Protein AF-A0A812Q843-F1 (afdb_monomer)

Secondary structure (DSSP, 8-state):
----TTSS-------TTHHHHHTTT--HHHHHHHHHHHHHHHHHHHHHHHTSS-HHHHTT-HHHHHHHHHHHHHHHHIIIIIB-TT--BTTHHHHHIIIIIHHH-TTHHHH-TTSSS--HHHHHHHHIIIIIIIIHHHHHHHHHH-GGGGGHHHHHHHHHHHIIIIIIIHHHHHHS--TTHHHHHHHHHHHHHHHHTT-HHHHHHHHHHHHHHHIIIIIIIHHHHHHH---THHHHHHHHHHHTHHHHHHHHHHS-GGGTTSGGGTT--------

Foldseek 3Di:
DDDPVPDVFPQVFDDLVLQVVLCPPPDPCLQCVLVVLQVCLCVLLVVLCVPDPHNVVSLVFLLSLLSNLLNLLSNLSCQQAQANPVRRHGRQQLSCLVPVQCVQPVCCVVVPSSPGLDGSVLVCLLSCLQRVPQSVQLSVVLVVVDFLSSNLSLLSLLLLLCCLVVVAVVCCVVRNHHGSNVSSVVSNVSSLVSQPVQDDQSSVLSVVLNVVLCCCQVVVVSCCCPVVVDDSCSSNVSSNCSRHVVSSVSSVVGGRPVRNCPVVPPVPPPPPPDD

Structure (mmCIF, N/CA/C/O backbone):
data_AF-A0A812Q843-F1
#
_entry.id   AF-A0A812Q843-F1
#
loop_
_atom_site.group_PDB
_atom_site.id
_atom_site.type_symbol
_atom_site.label_atom_id
_atom_site.label_alt_id
_atom_site.label_comp_id
_atom_site.label_asym_id
_atom_site.label_entity_id
_atom_site.label_seq_id
_atom_site.pdbx_PDB_ins_code
_atom_site.Cartn_x
_atom_site.Cartn_y
_atom_site.Cartn_z
_atom_site.occupancy
_atom_site.B_iso_or_equiv
_atom_site.auth_seq_id
_atom_site.auth_comp_id
_atom_site.auth_asym_id
_atom_site.auth_atom_id
_atom_site.pdbx_PDB_model_num
ATOM 1 N N . MET A 1 1 ? 5.449 22.073 -30.724 1.00 40.62 1 MET A N 1
ATOM 2 C CA . MET A 1 1 ? 4.919 20.696 -30.783 1.00 40.62 1 MET A CA 1
ATOM 3 C C . MET A 1 1 ? 3.415 20.791 -30.632 1.00 40.62 1 MET A C 1
ATOM 5 O O . MET A 1 1 ? 2.971 21.369 -29.650 1.00 40.62 1 MET A O 1
ATOM 9 N N . ALA A 1 2 ? 2.656 20.363 -31.640 1.00 37.03 2 ALA A N 1
ATOM 10 C CA . ALA A 1 2 ? 1.199 20.356 -31.570 1.00 37.03 2 ALA A CA 1
ATOM 11 C C . ALA A 1 2 ? 0.763 19.242 -30.609 1.00 37.03 2 ALA A C 1
ATOM 13 O O . ALA A 1 2 ? 1.195 18.103 -30.765 1.00 37.03 2 ALA A O 1
ATOM 14 N N . VAL A 1 3 ? -0.029 19.590 -29.596 1.00 38.31 3 VAL A N 1
ATOM 15 C CA . VAL A 1 3 ? -0.664 18.613 -28.708 1.00 38.31 3 VAL A CA 1
ATOM 16 C C . VAL A 1 3 ? -1.831 18.025 -29.491 1.00 38.31 3 VAL A C 1
ATOM 18 O O . VAL A 1 3 ? -2.769 18.748 -29.825 1.00 38.31 3 VAL A O 1
ATOM 21 N N . ASP A 1 4 ? -1.732 16.749 -29.853 1.00 40.78 4 ASP A N 1
ATOM 22 C CA . ASP A 1 4 ? -2.820 16.028 -30.502 1.00 40.78 4 ASP A CA 1
ATOM 23 C C . ASP A 1 4 ? -3.985 15.886 -29.509 1.00 40.78 4 ASP A C 1
ATOM 25 O O . ASP A 1 4 ? -3.902 15.170 -28.511 1.00 40.78 4 ASP A O 1
ATOM 29 N N . LEU A 1 5 ? -5.057 16.638 -29.759 1.00 44.53 5 LEU A N 1
ATOM 30 C CA . LEU A 1 5 ? -6.268 16.678 -28.936 1.00 44.53 5 LEU A CA 1
ATOM 31 C C . LEU A 1 5 ? -7.126 15.406 -29.085 1.00 44.53 5 LEU A C 1
ATOM 33 O O . LEU A 1 5 ? -8.134 15.278 -28.390 1.00 44.53 5 LEU A O 1
ATOM 37 N N . ALA A 1 6 ? -6.760 14.470 -29.971 1.00 46.56 6 ALA A N 1
ATOM 38 C CA . ALA A 1 6 ? -7.522 13.243 -30.214 1.00 46.56 6 ALA A CA 1
ATOM 39 C C . ALA A 1 6 ? -7.314 12.156 -29.144 1.00 46.56 6 ALA A C 1
ATOM 41 O O . ALA A 1 6 ? -8.134 11.245 -29.024 1.00 46.56 6 ALA A O 1
ATOM 42 N N . THR A 1 7 ? -6.270 12.262 -28.321 1.00 43.50 7 THR A N 1
ATOM 43 C CA . THR A 1 7 ? -6.103 11.435 -27.122 1.00 43.50 7 THR A CA 1
ATOM 44 C C . THR A 1 7 ? -6.176 12.349 -25.905 1.00 43.50 7 THR A C 1
ATOM 46 O O . THR A 1 7 ? -5.220 13.084 -25.674 1.00 43.50 7 THR A O 1
ATOM 49 N N . PRO A 1 8 ? -7.251 12.328 -25.092 1.00 42.47 8 PRO A N 1
ATOM 50 C CA . PRO A 1 8 ? -7.373 13.219 -23.929 1.00 42.47 8 PRO A CA 1
ATOM 51 C C . PRO A 1 8 ? -6.273 13.006 -22.873 1.00 42.47 8 PRO A C 1
ATOM 53 O O . PRO A 1 8 ? -6.173 13.776 -21.924 1.00 42.47 8 PRO A O 1
ATOM 56 N N . PHE A 1 9 ? -5.431 11.985 -23.055 1.00 47.53 9 PHE A N 1
ATOM 57 C CA . PHE A 1 9 ? -4.306 11.651 -22.200 1.00 47.53 9 PHE A CA 1
ATOM 58 C C . PHE A 1 9 ? -3.126 11.192 -23.072 1.00 47.53 9 PHE A C 1
ATOM 60 O O . PHE A 1 9 ? -2.956 9.985 -23.261 1.00 47.53 9 PHE A O 1
ATOM 67 N N . PRO A 1 10 ? -2.316 12.101 -23.647 1.00 43.97 10 PRO A N 1
ATOM 68 C CA . PRO A 1 10 ? -1.046 11.726 -24.254 1.00 43.97 10 PRO A CA 1
ATOM 69 C C . PRO A 1 10 ? -0.094 11.366 -23.112 1.00 43.97 10 PRO A C 1
ATOM 71 O O . PRO A 1 10 ? 0.753 12.157 -22.710 1.00 43.97 10 PRO A O 1
ATOM 74 N N . ASN A 1 11 ? -0.292 10.193 -22.517 1.00 50.09 11 ASN A N 1
ATOM 75 C CA . ASN A 1 11 ? 0.632 9.688 -21.525 1.00 50.09 11 ASN A CA 1
ATOM 76 C C . ASN A 1 11 ? 1.881 9.257 -22.317 1.00 50.09 11 ASN A C 1
ATOM 78 O O . ASN A 1 11 ? 1.737 8.413 -23.206 1.00 50.09 11 ASN A O 1
ATOM 82 N N . PRO A 1 12 ? 3.085 9.809 -22.074 1.00 51.78 12 PRO A N 1
ATOM 83 C CA . PRO A 1 12 ? 4.316 9.430 -22.787 1.00 51.78 12 PRO A CA 1
ATOM 84 C C . PRO A 1 12 ? 4.793 8.002 -22.436 1.00 51.78 12 PRO A C 1
ATOM 86 O O . PRO A 1 12 ? 5.977 7.685 -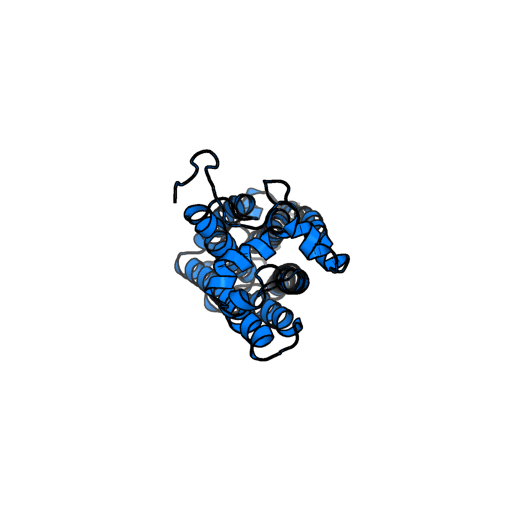22.519 1.00 51.78 12 PRO A O 1
ATOM 89 N N . VAL A 1 13 ? 3.865 7.151 -21.997 1.00 62.59 13 VAL A N 1
ATOM 90 C CA . VAL A 1 13 ? 4.063 5.945 -21.211 1.00 62.59 13 VAL A CA 1
ATOM 91 C C . VAL A 1 13 ? 3.996 4.696 -22.092 1.00 62.59 13 VAL A C 1
ATOM 93 O O . VAL A 1 13 ? 3.241 4.667 -23.065 1.00 62.59 13 VAL A O 1
ATOM 96 N N . PRO A 1 14 ? 4.780 3.665 -21.741 1.00 64.94 14 PRO A N 1
ATOM 97 C CA . PRO A 1 14 ? 4.964 2.427 -22.481 1.00 64.94 14 PRO A CA 1
ATOM 98 C C . PRO A 1 14 ? 3.682 1.797 -23.031 1.00 64.94 14 PRO A C 1
A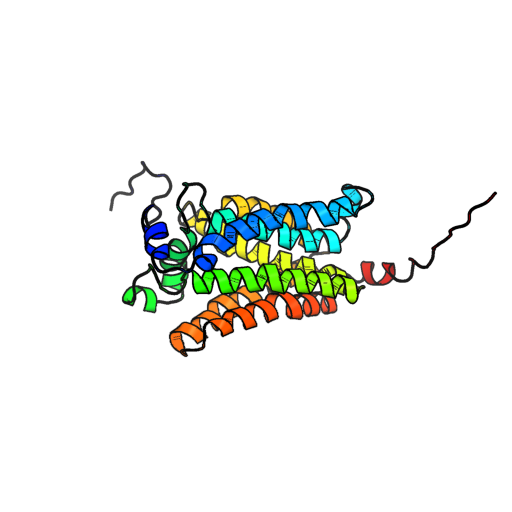TOM 100 O O . PRO A 1 14 ? 2.632 1.802 -22.393 1.00 64.94 14 PRO A O 1
ATOM 103 N N . THR A 1 15 ? 3.793 1.259 -24.242 1.00 76.00 15 THR A N 1
ATOM 104 C CA . THR A 1 15 ? 2.684 0.745 -25.044 1.00 76.00 15 THR A CA 1
ATOM 105 C C . THR A 1 15 ? 2.115 -0.556 -24.472 1.00 76.00 15 THR A C 1
ATOM 107 O O . THR A 1 15 ? 2.676 -1.164 -23.559 1.00 76.00 15 THR A O 1
ATOM 110 N N . ALA A 1 16 ? 1.035 -1.059 -25.076 1.00 79.19 16 ALA A N 1
ATOM 111 C CA . ALA A 1 16 ? 0.476 -2.375 -24.760 1.00 79.19 16 ALA A CA 1
ATOM 112 C C . ALA A 1 16 ? 1.522 -3.517 -24.757 1.00 79.19 16 ALA A C 1
ATOM 114 O O . ALA A 1 16 ? 1.341 -4.504 -24.049 1.00 79.19 16 ALA A O 1
ATOM 115 N N . GLN A 1 17 ? 2.607 -3.395 -25.534 1.00 81.75 17 GLN A N 1
ATOM 116 C CA . GLN A 1 17 ? 3.680 -4.393 -25.647 1.00 81.75 17 GLN A CA 1
ATOM 117 C C . GLN A 1 17 ? 4.698 -4.329 -24.504 1.00 81.75 17 GLN A C 1
ATOM 119 O O . GLN A 1 17 ? 5.308 -5.339 -24.169 1.00 81.75 17 GLN A O 1
ATOM 124 N N . SER A 1 18 ? 4.863 -3.172 -23.870 1.00 81.69 18 SER A N 1
ATOM 125 C CA . SER A 1 18 ? 5.901 -2.956 -22.864 1.00 81.69 18 SER A CA 1
ATOM 126 C C . SER A 1 18 ? 5.750 -3.830 -21.624 1.00 81.69 18 SER A C 1
ATOM 128 O O . SER A 1 18 ? 6.740 -4.285 -21.063 1.00 81.69 18 SER A O 1
ATOM 130 N N . GLY A 1 19 ? 4.513 -4.095 -21.217 1.00 83.00 19 GLY A N 1
ATOM 131 C CA . GLY A 1 19 ? 4.204 -5.018 -20.134 1.00 83.00 19 GLY A CA 1
ATOM 132 C C . GLY A 1 19 ? 4.589 -6.469 -20.430 1.00 83.00 19 GLY A C 1
ATOM 133 O O . GLY A 1 19 ? 5.380 -7.050 -19.690 1.00 83.00 19 GLY A O 1
ATOM 134 N N . PRO A 1 20 ? 4.067 -7.070 -21.516 1.00 86.06 20 PRO A N 1
ATOM 135 C CA . PRO A 1 20 ? 4.508 -8.381 -21.987 1.00 86.06 20 PRO A CA 1
ATOM 136 C C . PRO A 1 20 ? 6.028 -8.493 -22.149 1.00 86.06 20 PRO A C 1
ATOM 138 O O . PRO A 1 20 ? 6.607 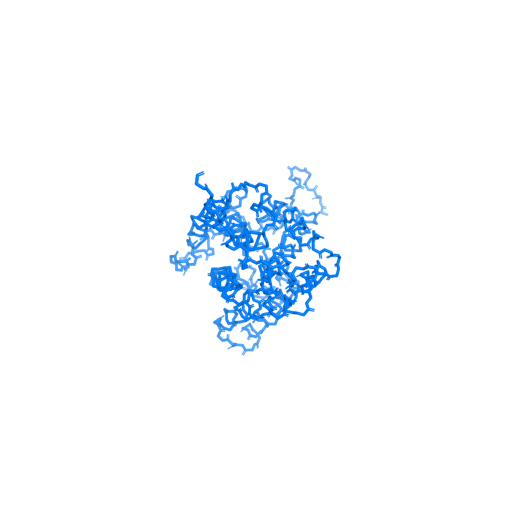-9.514 -21.783 1.00 86.06 20 PRO A O 1
ATOM 141 N N . ASP A 1 21 ? 6.677 -7.440 -22.647 1.00 89.56 21 ASP A N 1
ATOM 142 C CA . ASP A 1 21 ? 8.124 -7.407 -22.848 1.00 89.56 21 ASP A CA 1
ATOM 143 C C . ASP A 1 21 ? 8.904 -7.420 -21.533 1.00 89.56 21 ASP A C 1
ATOM 145 O O . ASP A 1 21 ? 9.866 -8.179 -21.406 1.00 89.56 21 ASP A O 1
ATOM 149 N N . LEU A 1 22 ? 8.441 -6.658 -20.539 1.00 89.06 22 LEU A N 1
ATOM 150 C CA . LEU A 1 22 ? 8.987 -6.665 -19.183 1.00 89.06 22 LEU A CA 1
ATOM 151 C C . LEU A 1 22 ? 8.899 -8.055 -18.534 1.00 89.06 22 LEU A C 1
ATOM 153 O O . LEU A 1 22 ? 9.778 -8.444 -17.771 1.00 89.06 22 LEU A O 1
ATOM 157 N N . LEU A 1 23 ? 7.852 -8.818 -18.852 1.00 92.62 23 LEU A N 1
ATOM 158 C CA . LEU A 1 23 ? 7.593 -10.129 -18.257 1.00 92.62 23 LEU A CA 1
ATOM 159 C C . LEU A 1 23 ? 8.295 -11.299 -18.961 1.00 92.62 23 LEU A C 1
ATOM 161 O O . LEU A 1 23 ? 8.199 -12.420 -18.468 1.00 92.62 23 LEU A O 1
ATOM 165 N N . ARG A 1 24 ? 9.010 -11.091 -20.078 1.00 92.69 24 ARG A N 1
ATOM 166 C CA . ARG A 1 24 ? 9.613 -12.200 -20.855 1.00 92.69 24 ARG A CA 1
ATOM 167 C C . ARG A 1 24 ? 10.557 -13.085 -20.037 1.00 92.69 24 ARG A C 1
ATOM 169 O O . ARG A 1 24 ? 10.631 -14.280 -20.301 1.00 92.69 24 ARG A O 1
ATOM 176 N N . ASN A 1 25 ? 11.256 -12.499 -19.066 1.00 92.31 25 ASN A N 1
ATOM 177 C CA . ASN A 1 25 ? 12.202 -13.201 -18.195 1.00 92.31 25 ASN A CA 1
ATOM 178 C C . ASN A 1 25 ? 11.722 -13.282 -16.740 1.00 92.31 25 ASN A C 1
ATOM 180 O O . ASN A 1 25 ? 12.474 -13.741 -15.884 1.00 92.31 25 ASN A O 1
ATOM 184 N N . ALA A 1 26 ? 10.502 -12.819 -16.460 1.00 94.75 26 ALA A N 1
ATOM 185 C CA . ALA A 1 26 ? 9.958 -12.843 -15.115 1.00 94.75 26 ALA A CA 1
ATOM 186 C C . ALA A 1 26 ? 9.587 -14.278 -14.719 1.00 94.75 26 ALA A C 1
ATOM 188 O O . ALA A 1 26 ? 9.082 -15.061 -15.534 1.00 94.75 26 ALA A O 1
ATOM 189 N N . SER A 1 27 ? 9.800 -14.625 -13.455 1.00 97.38 27 SER A N 1
ATOM 190 C CA . SER A 1 27 ? 9.313 -15.885 -12.906 1.00 97.38 27 SER A CA 1
ATOM 191 C C . SER A 1 27 ? 7.778 -15.933 -12.919 1.00 97.38 27 SER A C 1
ATOM 193 O O . SER A 1 27 ? 7.079 -14.918 -13.007 1.00 97.38 27 SER A O 1
ATOM 195 N N . TRP A 1 28 ? 7.209 -17.138 -12.804 1.00 97.31 28 TRP A N 1
ATOM 196 C CA . TRP A 1 28 ? 5.751 -17.287 -12.781 1.00 97.31 28 TRP A CA 1
ATOM 197 C C . TRP A 1 28 ? 5.103 -16.476 -11.652 1.00 97.31 28 TRP A C 1
ATOM 199 O O . TRP A 1 28 ? 4.030 -15.903 -11.854 1.00 97.31 28 TRP A O 1
ATOM 209 N N . ILE A 1 29 ? 5.744 -16.408 -10.479 1.00 97.81 29 ILE A N 1
ATOM 210 C CA . ILE A 1 29 ? 5.192 -15.691 -9.329 1.00 97.81 29 ILE A CA 1
ATOM 211 C C . ILE A 1 29 ? 5.282 -14.172 -9.514 1.00 97.81 29 ILE A C 1
ATOM 213 O O . ILE A 1 29 ? 4.288 -13.494 -9.265 1.00 97.81 29 ILE A O 1
ATOM 217 N N . GLU A 1 30 ? 6.389 -13.643 -10.045 1.00 96.44 30 GLU A N 1
ATOM 218 C CA . GLU A 1 30 ? 6.546 -12.217 -10.394 1.00 96.44 30 GLU A CA 1
ATOM 219 C C . GLU A 1 30 ? 5.464 -11.738 -11.359 1.00 96.44 30 GLU A C 1
ATOM 221 O O . GLU A 1 30 ? 4.934 -10.632 -11.214 1.00 96.44 30 GLU A O 1
ATOM 226 N N . ALA A 1 31 ? 5.093 -12.592 -12.313 1.00 96.50 31 ALA A N 1
ATOM 227 C CA . ALA A 1 31 ? 3.997 -12.310 -13.216 1.00 96.50 31 ALA A CA 1
ATOM 228 C C . ALA A 1 31 ? 2.640 -12.420 -12.499 1.00 96.50 31 ALA A C 1
ATOM 230 O O . ALA A 1 31 ? 1.815 -11.522 -12.629 1.00 96.50 31 ALA A O 1
ATOM 231 N N . ASN A 1 32 ? 2.359 -13.492 -11.753 1.00 97.19 32 ASN A N 1
ATOM 232 C CA . ASN A 1 32 ? 0.978 -13.858 -11.398 1.00 97.19 32 ASN A CA 1
ATOM 233 C C . ASN A 1 32 ? 0.528 -13.522 -9.968 1.00 97.19 32 ASN A C 1
ATOM 235 O O . ASN A 1 32 ? -0.660 -13.671 -9.669 1.00 97.19 32 ASN A O 1
ATOM 239 N N . TRP A 1 33 ? 1.410 -13.017 -9.102 1.00 97.81 33 TRP A N 1
ATOM 240 C CA . TRP A 1 33 ? 1.053 -12.630 -7.733 1.00 97.81 33 TRP A CA 1
ATOM 241 C C . TRP A 1 33 ? -0.158 -11.674 -7.614 1.00 97.81 33 TRP A C 1
ATOM 243 O O . TRP A 1 33 ? -0.934 -11.859 -6.671 1.00 97.81 33 TRP A O 1
ATOM 253 N N . PRO A 1 34 ? -0.439 -10.724 -8.539 1.00 97.69 34 PRO A N 1
ATOM 254 C CA . PRO A 1 34 ? -1.592 -9.838 -8.372 1.00 97.69 34 PRO A CA 1
ATOM 255 C C . PRO A 1 34 ? -2.932 -10.577 -8.513 1.00 97.69 34 PRO A C 1
ATOM 257 O O . PRO A 1 34 ? -3.921 -10.212 -7.876 1.00 97.69 34 PRO A O 1
ATOM 260 N N . TYR A 1 35 ? -2.981 -11.665 -9.292 1.00 97.50 35 TYR A N 1
ATOM 261 C CA . TYR A 1 35 ? -4.173 -12.516 -9.372 1.00 97.50 35 TYR A CA 1
ATOM 262 C C . TYR A 1 35 ? -4.401 -13.279 -8.075 1.00 97.50 35 TYR A C 1
ATOM 264 O O . TYR A 1 35 ? -5.531 -13.349 -7.603 1.00 97.50 35 TYR A O 1
ATOM 272 N N . ILE A 1 36 ? -3.330 -13.794 -7.464 1.00 97.81 36 ILE A N 1
ATOM 273 C CA . ILE A 1 36 ? -3.404 -14.417 -6.137 1.00 97.81 36 ILE A CA 1
ATOM 274 C C . ILE A 1 36 ? -3.971 -13.401 -5.138 1.00 97.81 36 ILE A C 1
ATOM 276 O O . ILE A 1 36 ? -4.918 -13.719 -4.420 1.00 97.81 36 ILE A O 1
ATOM 280 N N . SER A 1 37 ? -3.490 -12.153 -5.177 1.00 96.62 37 SER A N 1
ATOM 281 C CA . SER A 1 37 ? -4.027 -11.069 -4.346 1.00 96.62 37 SER A CA 1
ATOM 282 C C . SER A 1 37 ? -5.522 -10.833 -4.588 1.00 96.62 37 SER A C 1
ATOM 284 O O . SER A 1 37 ? -6.311 -10.737 -3.649 1.00 96.62 37 SER A O 1
ATOM 286 N N . THR A 1 38 ? -5.942 -10.851 -5.856 1.00 95.38 38 THR A N 1
ATOM 287 C CA . THR A 1 38 ? -7.355 -10.718 -6.249 1.00 95.38 38 THR A CA 1
ATOM 288 C C . THR A 1 38 ? -8.222 -11.806 -5.612 1.00 95.38 38 THR A C 1
ATOM 290 O O . THR A 1 38 ? -9.303 -11.513 -5.106 1.00 95.38 38 THR A O 1
ATOM 293 N N . PHE A 1 39 ? -7.748 -13.056 -5.587 1.00 96.06 39 PHE A N 1
ATOM 294 C CA . PHE A 1 39 ? -8.456 -14.168 -4.944 1.00 96.06 39 PHE A CA 1
ATOM 295 C C . PHE A 1 39 ? -8.462 -14.073 -3.411 1.00 96.06 39 PHE A C 1
ATOM 297 O O . PHE A 1 39 ? -9.409 -14.541 -2.779 1.00 96.06 39 PHE A O 1
ATOM 304 N N . MET A 1 40 ? -7.456 -13.439 -2.803 1.00 95.31 40 MET A N 1
ATOM 305 C CA . MET A 1 40 ? -7.412 -13.190 -1.356 1.00 95.31 40 MET A CA 1
ATOM 306 C C . MET A 1 40 ? -8.372 -12.071 -0.918 1.00 95.31 40 MET A C 1
ATOM 308 O O . MET A 1 40 ? -8.894 -12.120 0.198 1.00 95.31 40 MET A O 1
ATOM 312 N N . CYS A 1 41 ? -8.659 -11.095 -1.787 1.00 95.50 41 CYS A N 1
ATOM 313 C CA . CYS A 1 41 ? -9.574 -9.981 -1.508 1.00 95.50 41 CYS A CA 1
ATOM 314 C C . CYS A 1 41 ? -10.933 -10.409 -0.909 1.00 95.50 41 CYS A C 1
ATOM 316 O O . CYS A 1 41 ? -11.252 -9.941 0.187 1.00 95.50 41 CYS A O 1
ATOM 318 N N . PRO A 1 42 ? -11.736 -11.300 -1.532 1.00 95.06 42 PRO A N 1
ATOM 319 C CA . PRO A 1 42 ? -13.033 -11.685 -0.976 1.00 95.06 42 PRO A CA 1
ATOM 320 C C . PRO A 1 42 ? -12.917 -12.358 0.396 1.00 95.06 42 PRO A C 1
ATOM 322 O O . PRO A 1 42 ? -13.812 -12.191 1.219 1.00 95.06 42 PRO A O 1
ATOM 325 N N . ILE A 1 43 ? -11.816 -13.064 0.679 1.00 94.00 43 ILE A N 1
ATOM 326 C CA . ILE A 1 43 ? -11.583 -13.695 1.985 1.00 94.00 43 ILE A CA 1
ATOM 327 C C . ILE A 1 43 ? -11.431 -12.611 3.057 1.00 94.00 43 ILE A C 1
ATOM 329 O O . ILE A 1 43 ? -12.170 -12.612 4.042 1.00 94.00 43 ILE A O 1
ATOM 333 N N . PHE A 1 44 ? -10.534 -11.646 2.845 1.00 93.56 44 PHE A N 1
ATOM 334 C CA . PHE A 1 44 ? -10.310 -10.557 3.802 1.00 93.56 44 PHE A CA 1
ATOM 335 C C . PHE A 1 44 ? -11.466 -9.556 3.868 1.00 93.56 44 PHE A C 1
ATOM 337 O O . PHE A 1 44 ? -11.651 -8.908 4.896 1.00 93.56 44 PHE A O 1
ATOM 344 N N . PHE A 1 45 ? -12.259 -9.436 2.804 1.00 93.62 45 PHE A N 1
ATOM 345 C CA . PHE A 1 45 ? -13.442 -8.583 2.786 1.00 93.62 45 PHE A CA 1
ATOM 346 C C . PHE A 1 45 ? -14.608 -9.216 3.553 1.00 93.62 45 PHE A C 1
ATOM 348 O O . PHE A 1 45 ? -15.222 -8.569 4.398 1.00 93.62 45 PHE A O 1
ATOM 355 N N . LEU A 1 46 ? -14.924 -10.484 3.271 1.00 93.00 46 LEU A N 1
ATOM 356 C CA . LEU A 1 46 ? -16.126 -11.136 3.790 1.00 93.00 46 LEU A CA 1
ATOM 357 C C . LEU A 1 46 ? -15.934 -11.703 5.192 1.00 93.00 46 LEU A C 1
ATOM 359 O O . LEU A 1 46 ? -16.866 -11.620 5.984 1.00 93.00 46 LEU A O 1
ATOM 363 N N . LEU A 1 47 ? -14.762 -12.250 5.529 1.00 89.94 47 LEU A N 1
ATOM 364 C CA . LEU A 1 47 ? -14.560 -12.925 6.814 1.00 89.94 47 LEU A CA 1
ATOM 365 C C . LEU A 1 47 ? -14.816 -12.000 8.025 1.00 89.94 47 LEU A C 1
ATOM 367 O O . LEU A 1 47 ? -15.617 -12.373 8.883 1.00 89.94 47 LEU A O 1
ATOM 371 N N . PRO A 1 48 ? -14.261 -10.774 8.105 1.00 86.88 48 PRO A N 1
ATOM 372 C CA . PRO A 1 48 ? -14.523 -9.884 9.240 1.00 86.88 48 PRO A CA 1
ATOM 373 C C . PRO A 1 48 ? -15.983 -9.410 9.305 1.00 86.88 48 PRO A C 1
ATOM 375 O O . PRO A 1 48 ? -16.525 -9.176 10.389 1.00 86.88 48 PRO A O 1
ATOM 378 N N . LEU A 1 49 ? -16.635 -9.271 8.144 1.00 86.69 49 LEU A N 1
ATOM 379 C CA . LEU A 1 49 ? -18.045 -8.892 8.050 1.00 86.69 49 LEU A CA 1
ATOM 380 C C . LEU A 1 49 ? -18.966 -10.037 8.488 1.00 86.69 49 LEU A C 1
ATOM 382 O O . LEU A 1 49 ? -19.919 -9.793 9.223 1.00 86.69 49 LEU A O 1
ATOM 386 N N . ALA A 1 50 ? -18.663 -11.272 8.087 1.00 87.56 50 ALA A N 1
ATOM 387 C CA . ALA A 1 50 ? -19.423 -12.470 8.435 1.00 87.56 50 ALA A CA 1
ATOM 388 C C . ALA A 1 50 ? -19.336 -12.799 9.932 1.00 87.56 50 ALA A C 1
ATOM 390 O O . ALA A 1 50 ? -20.307 -13.272 10.515 1.00 87.56 50 ALA A O 1
ATOM 391 N N . LEU A 1 51 ? -18.200 -12.498 10.568 1.00 86.69 51 LEU A N 1
ATOM 392 C CA . LEU A 1 51 ? -18.014 -12.653 12.015 1.00 86.69 51 LEU A CA 1
ATOM 393 C C . LEU A 1 51 ? -18.674 -11.531 12.837 1.00 86.69 51 LEU A C 1
ATOM 395 O O . LEU A 1 51 ? -18.730 -11.600 14.064 1.00 86.69 51 LEU A O 1
ATOM 399 N N . SER A 1 52 ? -19.189 -10.487 12.185 1.00 88.94 52 SER A N 1
ATOM 400 C CA . SER A 1 52 ? -19.854 -9.374 12.859 1.00 88.94 52 SER A CA 1
ATOM 401 C C . SER A 1 52 ? -21.360 -9.610 12.987 1.00 88.94 52 SER A C 1
ATOM 403 O O . SER A 1 52 ? -22.031 -9.974 12.029 1.00 88.94 52 SER A O 1
ATOM 405 N N . LYS A 1 53 ? -21.940 -9.280 14.152 1.00 87.38 53 LYS A N 1
ATOM 406 C CA . LYS A 1 53 ? -23.394 -9.415 14.409 1.00 87.38 53 LYS A CA 1
ATOM 407 C C . LYS A 1 53 ? -24.279 -8.619 13.433 1.00 87.38 53 LYS A C 1
ATOM 409 O O . LYS A 1 53 ? -25.450 -8.940 13.266 1.00 87.38 53 LYS A O 1
ATOM 414 N N . SER A 1 54 ? -23.761 -7.539 12.843 1.00 92.31 54 SER A N 1
ATOM 415 C CA . SER A 1 54 ? -24.429 -6.797 11.767 1.00 92.31 54 SER A CA 1
ATOM 416 C C . SER A 1 54 ? -23.434 -5.948 10.966 1.00 92.31 54 SER A C 1
ATOM 418 O O . SER A 1 54 ? -22.433 -5.503 11.539 1.00 92.31 54 SER A O 1
ATOM 420 N N . PRO A 1 55 ? -23.719 -5.616 9.688 1.00 89.38 55 PRO A N 1
ATOM 421 C CA . PRO A 1 55 ? -22.836 -4.778 8.869 1.00 89.38 55 PRO A CA 1
ATOM 422 C C . PRO A 1 55 ? -22.555 -3.405 9.490 1.00 89.38 55 PRO A C 1
ATOM 424 O O . PRO A 1 55 ? -21.430 -2.914 9.458 1.00 89.38 55 PRO A O 1
ATOM 427 N N . ARG A 1 56 ? -23.566 -2.799 10.131 1.00 91.12 56 ARG A N 1
ATOM 428 C CA . ARG A 1 56 ? -23.430 -1.498 10.802 1.00 91.12 56 ARG A CA 1
ATOM 429 C C . ARG A 1 56 ? -22.459 -1.549 11.984 1.00 91.12 56 ARG A C 1
ATOM 431 O O . ARG A 1 56 ? -21.715 -0.596 12.186 1.00 91.12 56 ARG A O 1
ATOM 438 N N . ARG A 1 57 ? -22.466 -2.637 12.762 1.00 89.31 57 ARG A N 1
ATOM 439 C CA . ARG A 1 57 ? -21.498 -2.842 13.853 1.00 89.31 57 ARG A CA 1
ATOM 440 C C . ARG A 1 57 ? -20.120 -3.205 13.308 1.00 89.31 57 ARG A C 1
ATOM 442 O O . ARG A 1 57 ? -19.126 -2.728 13.842 1.00 89.31 57 ARG A O 1
ATOM 449 N N . ALA A 1 58 ? -20.066 -3.969 12.217 1.00 91.69 58 ALA A N 1
ATOM 450 C CA . ALA A 1 58 ? -18.823 -4.351 11.555 1.00 91.69 58 ALA A CA 1
ATOM 451 C C . ALA A 1 58 ? -18.010 -3.113 11.161 1.00 91.69 58 ALA A C 1
ATOM 453 O O . ALA A 1 58 ? -16.881 -2.944 11.604 1.00 91.69 58 ALA A O 1
ATOM 454 N N . ILE A 1 59 ? -18.626 -2.166 10.445 1.00 92.44 59 ILE A N 1
ATOM 455 C CA . ILE A 1 59 ? -17.947 -0.925 10.050 1.00 92.44 59 ILE A CA 1
ATOM 456 C C . ILE A 1 59 ? -17.596 -0.027 11.239 1.00 92.44 59 ILE A C 1
ATOM 458 O O . ILE A 1 59 ? -16.888 0.954 11.052 1.00 92.44 59 ILE A O 1
ATOM 462 N N . GLN A 1 60 ? -18.101 -0.290 12.448 1.00 91.25 60 GLN A N 1
ATOM 463 C CA . GLN A 1 60 ? -17.716 0.447 13.649 1.00 91.25 60 GLN A CA 1
ATOM 464 C C . GLN A 1 60 ? -16.494 -0.140 14.357 1.00 91.25 60 GLN A C 1
ATOM 466 O O . GLN A 1 60 ? -15.840 0.587 15.104 1.00 91.25 60 GLN A O 1
ATOM 471 N N . ASN A 1 61 ? -16.187 -1.411 14.103 1.00 93.50 61 ASN A N 1
ATOM 472 C CA . ASN A 1 61 ? -15.111 -2.142 14.747 1.00 93.50 61 ASN A CA 1
ATOM 473 C C . ASN A 1 61 ? -13.760 -1.834 14.060 1.00 93.50 61 ASN A C 1
ATOM 475 O O . ASN A 1 61 ? -13.620 -2.095 12.861 1.00 93.50 61 ASN A O 1
ATOM 479 N N . PRO A 1 62 ? -12.752 -1.307 14.784 1.00 95.38 62 PRO A N 1
ATOM 480 C CA . PRO A 1 62 ? -11.449 -0.991 14.201 1.00 95.38 62 PRO A CA 1
ATOM 481 C C . PRO A 1 62 ? -10.725 -2.229 13.648 1.00 95.38 62 PRO A C 1
ATOM 483 O O . PRO A 1 62 ? -10.033 -2.109 12.639 1.00 95.38 62 PRO A O 1
ATOM 486 N N . TYR A 1 63 ? -10.960 -3.424 14.201 1.00 95.62 63 TYR A N 1
ATOM 487 C CA . TYR A 1 63 ? -10.413 -4.671 13.663 1.00 95.62 63 TYR A CA 1
ATOM 488 C C . TYR A 1 63 ? -10.956 -4.998 12.277 1.00 95.62 63 TYR A C 1
ATOM 490 O O . TYR A 1 63 ? -10.203 -5.370 11.380 1.00 95.62 63 TYR A O 1
ATOM 498 N N . VAL A 1 64 ? -12.269 -4.847 12.092 1.00 96.12 64 VAL A N 1
ATOM 499 C CA . VAL A 1 64 ? -12.909 -5.065 10.790 1.00 96.12 64 VAL A CA 1
ATOM 500 C C . VAL A 1 64 ? -12.359 -4.063 9.785 1.00 96.12 64 VAL A C 1
ATOM 502 O O . VAL A 1 64 ? -11.941 -4.455 8.702 1.00 96.12 64 VAL A O 1
ATOM 505 N N . LEU A 1 65 ? -12.289 -2.781 10.155 1.00 96.94 65 LEU A N 1
ATOM 506 C CA . LEU A 1 65 ? -11.726 -1.752 9.281 1.00 96.94 65 LEU A CA 1
ATOM 507 C C . LEU A 1 65 ? -10.256 -2.023 8.937 1.00 96.94 65 LEU A C 1
ATOM 509 O O . LEU A 1 65 ? -9.862 -1.809 7.795 1.00 96.94 65 LEU A O 1
ATOM 513 N N . GLY A 1 66 ? -9.462 -2.521 9.884 1.00 97.38 66 GLY A N 1
ATOM 514 C CA . GLY A 1 66 ? -8.078 -2.918 9.648 1.00 97.38 66 GLY A CA 1
ATOM 515 C C . GLY A 1 66 ? -7.944 -4.062 8.639 1.00 97.38 66 GLY A C 1
ATOM 516 O O . GLY A 1 66 ? -7.154 -3.962 7.705 1.00 97.38 66 GLY A O 1
ATOM 517 N N . TRP A 1 67 ? -8.773 -5.104 8.748 1.00 97.88 67 TRP A N 1
ATOM 518 C CA . TRP A 1 67 ? -8.812 -6.183 7.753 1.00 97.88 67 TRP A CA 1
ATOM 519 C C . TRP A 1 67 ? -9.291 -5.706 6.378 1.00 97.88 67 TRP A C 1
ATOM 521 O O . TRP A 1 67 ? -8.786 -6.170 5.355 1.00 97.88 67 TRP A O 1
ATOM 531 N N . LEU A 1 68 ? -10.204 -4.731 6.332 1.00 97.62 68 LEU A N 1
ATOM 532 C CA . LEU A 1 68 ? -10.609 -4.116 5.069 1.00 97.62 68 LEU A CA 1
ATOM 533 C C . LEU A 1 68 ? -9.452 -3.380 4.378 1.00 97.62 68 LEU A C 1
ATOM 535 O O . LEU A 1 68 ? -9.456 -3.326 3.153 1.00 97.62 68 LEU A O 1
ATOM 539 N N . ALA A 1 69 ? -8.440 -2.883 5.104 1.00 98.00 69 ALA A N 1
ATOM 540 C CA . ALA A 1 69 ? -7.237 -2.334 4.467 1.00 98.00 69 ALA A CA 1
ATOM 541 C C . ALA A 1 69 ? -6.526 -3.400 3.620 1.00 98.00 69 ALA A C 1
ATOM 543 O O . ALA A 1 69 ? -6.154 -3.127 2.482 1.00 98.00 69 ALA A O 1
ATOM 544 N N . VAL A 1 70 ? -6.407 -4.631 4.141 1.00 98.19 70 VAL A N 1
ATOM 545 C CA . VAL A 1 70 ? -5.835 -5.776 3.410 1.00 98.19 70 VAL A CA 1
ATOM 546 C C . VAL A 1 70 ? -6.656 -6.062 2.157 1.00 98.19 70 VAL A C 1
ATOM 548 O O . VAL A 1 70 ? -6.105 -6.127 1.065 1.00 98.19 70 VAL A O 1
ATOM 551 N N . ALA A 1 71 ? -7.980 -6.174 2.300 1.00 97.88 71 ALA A N 1
ATOM 552 C CA . ALA A 1 71 ? -8.871 -6.498 1.189 1.00 97.88 71 ALA A CA 1
ATOM 553 C C . ALA A 1 71 ? -8.807 -5.463 0.054 1.00 97.88 71 ALA A C 1
ATOM 555 O O . ALA A 1 71 ? -8.644 -5.828 -1.110 1.00 97.88 71 ALA A O 1
ATOM 556 N N . PHE A 1 72 ? -8.898 -4.172 0.388 1.00 98.00 72 PHE A N 1
ATOM 557 C CA . PHE A 1 72 ? -8.842 -3.100 -0.606 1.00 98.00 72 PHE A CA 1
ATOM 558 C C . PHE A 1 72 ? -7.488 -3.037 -1.303 1.00 98.00 72 PHE A C 1
ATOM 560 O O . PHE A 1 72 ? -7.453 -2.854 -2.517 1.00 98.00 72 PHE A O 1
ATOM 567 N N . TYR A 1 73 ? -6.389 -3.233 -0.572 1.00 97.88 73 TYR A N 1
ATOM 568 C CA . TYR A 1 73 ? -5.068 -3.234 -1.191 1.00 97.88 73 TYR A CA 1
ATOM 569 C C . TYR A 1 73 ? -4.858 -4.458 -2.086 1.00 97.88 73 TYR A C 1
ATOM 571 O O . TYR A 1 73 ? -4.349 -4.329 -3.196 1.00 97.88 73 TYR A O 1
ATOM 579 N N . CYS A 1 74 ? -5.311 -5.636 -1.646 1.00 97.94 74 CYS A N 1
ATOM 580 C CA . CYS A 1 74 ? -5.302 -6.848 -2.460 1.00 97.94 74 CYS A CA 1
ATOM 581 C C . CYS A 1 74 ? -6.058 -6.661 -3.781 1.00 97.94 74 CYS A C 1
ATOM 583 O O . CYS A 1 74 ? -5.615 -7.142 -4.822 1.00 97.94 74 CYS A O 1
ATOM 585 N N . TRP A 1 75 ? -7.189 -5.953 -3.744 1.00 97.81 75 TRP A N 1
ATOM 586 C CA . TRP A 1 75 ? -7.950 -5.612 -4.943 1.00 97.81 75 TRP A CA 1
ATOM 587 C C . TRP A 1 75 ? -7.230 -4.587 -5.824 1.00 97.81 75 TRP A C 1
ATOM 589 O O . TRP A 1 75 ? -7.153 -4.800 -7.029 1.00 97.81 75 TRP A O 1
ATOM 599 N N . HIS A 1 76 ? -6.682 -3.522 -5.230 1.00 98.06 76 HIS A N 1
ATOM 600 C CA . HIS A 1 76 ? -5.926 -2.458 -5.911 1.00 98.06 76 HIS A CA 1
ATOM 601 C C . HIS A 1 76 ? -4.731 -2.990 -6.722 1.00 98.06 76 HIS A C 1
ATOM 603 O O . HIS A 1 76 ? -4.442 -2.527 -7.826 1.00 98.06 76 HIS A O 1
ATOM 609 N N . GLN A 1 77 ? -4.070 -4.030 -6.213 1.00 97.00 77 GLN A N 1
ATOM 610 C CA . GLN A 1 77 ? -2.934 -4.658 -6.891 1.00 97.00 77 GLN A CA 1
ATOM 611 C C . GLN A 1 77 ? -3.309 -5.272 -8.249 1.00 97.00 77 GLN A C 1
ATOM 613 O O . GLN A 1 77 ? -2.439 -5.421 -9.109 1.00 97.00 77 GLN A O 1
ATOM 618 N N . THR A 1 78 ? -4.582 -5.609 -8.484 1.00 96.50 78 THR A N 1
ATOM 619 C CA . THR A 1 78 ? -5.038 -6.138 -9.775 1.00 96.50 78 THR A CA 1
ATOM 620 C C . THR A 1 78 ? -4.937 -5.090 -10.881 1.00 96.50 78 THR A C 1
ATOM 622 O O . THR A 1 78 ? -4.332 -5.363 -11.915 1.00 96.50 78 THR A O 1
ATOM 625 N N . GLU A 1 79 ? -5.503 -3.897 -10.704 1.00 96.75 79 GLU A N 1
ATOM 626 C CA . GLU A 1 79 ? -5.428 -2.865 -11.746 1.00 96.75 79 GLU A CA 1
ATOM 627 C C . GLU A 1 79 ? -4.005 -2.320 -11.883 1.00 96.75 79 GLU A C 1
ATOM 629 O O . GLU A 1 79 ? -3.551 -2.016 -12.984 1.00 96.75 79 GLU A O 1
ATOM 634 N N . GLU A 1 80 ? -3.283 -2.213 -10.769 1.00 95.62 80 GLU A N 1
ATOM 635 C CA . GLU A 1 80 ? -1.910 -1.720 -10.757 1.00 95.62 80 GLU A CA 1
ATOM 636 C C . GLU A 1 80 ? -0.953 -2.689 -11.477 1.00 95.62 80 GLU A C 1
ATOM 638 O O . GLU A 1 80 ? -0.253 -2.305 -12.416 1.00 95.62 80 GLU A O 1
ATOM 643 N N . HIS A 1 81 ? -0.947 -3.969 -11.096 1.00 95.81 81 HIS A N 1
ATOM 644 C CA . HIS A 1 81 ? 0.082 -4.921 -11.523 1.00 95.81 81 HIS A CA 1
ATOM 645 C C . HIS A 1 81 ? -0.432 -6.080 -12.389 1.00 95.81 81 HIS A C 1
ATOM 647 O O . HIS A 1 81 ? 0.376 -6.699 -13.085 1.00 95.81 81 HIS A O 1
ATOM 653 N N . ALA A 1 82 ? -1.733 -6.405 -12.401 1.00 96.06 82 ALA A N 1
ATOM 654 C CA . ALA A 1 82 ? -2.285 -7.379 -13.351 1.00 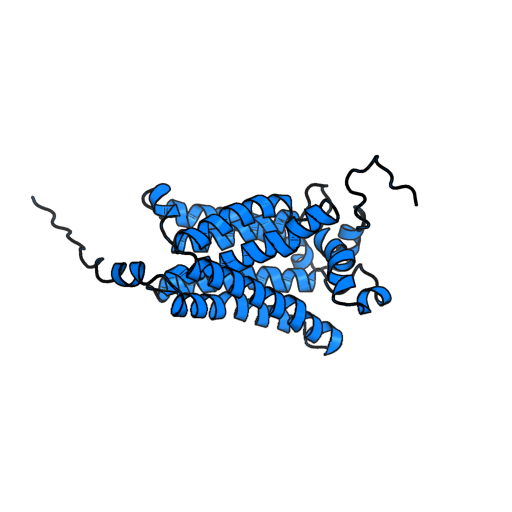96.06 82 ALA A CA 1
ATOM 655 C C . ALA A 1 82 ? -2.592 -6.722 -14.701 1.00 96.06 82 ALA A C 1
ATOM 657 O O . ALA A 1 82 ? -1.764 -6.772 -15.617 1.00 96.06 82 ALA A O 1
ATOM 658 N N . TYR A 1 83 ? -3.768 -6.120 -14.813 1.00 95.25 83 TYR A N 1
ATOM 659 C CA . TYR A 1 83 ? -4.262 -5.464 -16.016 1.00 95.25 83 TYR A CA 1
ATOM 660 C C . TYR A 1 83 ? -4.868 -4.129 -15.634 1.00 95.25 83 TYR A C 1
ATOM 662 O O . TYR A 1 83 ? -5.794 -4.084 -14.827 1.00 95.25 83 TYR A O 1
ATOM 670 N N . ASP A 1 84 ? -4.382 -3.066 -16.258 1.00 94.19 84 ASP A N 1
ATOM 671 C CA . ASP A 1 84 ? -4.955 -1.742 -16.068 1.00 94.19 84 ASP A CA 1
ATOM 672 C C . ASP A 1 84 ? -6.319 -1.608 -16.789 1.00 94.19 84 ASP A C 1
ATOM 674 O O . ASP A 1 84 ? -6.756 -2.509 -17.513 1.00 94.19 84 ASP A O 1
ATOM 678 N N . LEU A 1 85 ? -7.011 -0.474 -16.638 1.00 91.62 85 LEU A N 1
ATOM 679 C CA . LEU A 1 85 ? -8.308 -0.236 -17.296 1.00 91.62 85 LEU A CA 1
ATOM 680 C C . LEU A 1 85 ? -8.247 -0.236 -18.831 1.00 91.62 85 LEU A C 1
ATOM 682 O O . LEU A 1 85 ? -9.285 -0.341 -19.485 1.00 91.62 85 LEU A O 1
ATOM 686 N N . ARG A 1 86 ? -7.055 -0.109 -19.421 1.00 91.06 86 ARG A N 1
ATOM 687 C CA . ARG A 1 86 ? -6.839 -0.193 -20.873 1.00 91.06 86 ARG A CA 1
ATOM 688 C C . ARG A 1 86 ? -6.637 -1.641 -21.329 1.00 91.06 86 ARG A C 1
ATOM 690 O O . ARG A 1 86 ? -6.514 -1.887 -22.528 1.00 91.06 86 ARG A O 1
ATOM 697 N N . GLY A 1 87 ? -6.590 -2.592 -20.395 1.00 91.69 87 GLY A N 1
ATOM 698 C CA . GLY A 1 87 ? -6.279 -3.994 -20.650 1.00 91.69 87 GLY A CA 1
ATOM 699 C C . GLY A 1 87 ? -4.786 -4.253 -20.843 1.00 91.69 87 GLY A C 1
ATOM 700 O O . GLY A 1 87 ? -4.416 -5.299 -21.379 1.00 91.69 87 GLY A O 1
ATOM 701 N N . TRP A 1 88 ? -3.907 -3.328 -20.447 1.00 92.81 88 TRP A N 1
ATOM 702 C CA . TRP A 1 88 ? -2.463 -3.502 -20.588 1.00 92.81 88 TRP A CA 1
ATOM 703 C C . TRP A 1 88 ? -1.903 -4.249 -19.386 1.00 92.81 88 TRP A C 1
ATOM 705 O O . TRP A 1 88 ? -2.133 -3.892 -18.229 1.00 92.81 88 TRP A O 1
ATOM 715 N N . ARG A 1 89 ? -1.153 -5.312 -19.671 1.00 93.62 89 ARG A N 1
ATOM 716 C CA . ARG A 1 89 ? -0.566 -6.176 -18.649 1.00 93.62 89 ARG A CA 1
ATOM 717 C C . ARG A 1 89 ? 0.580 -5.449 -17.945 1.00 93.62 89 ARG A C 1
ATOM 719 O O . ARG A 1 89 ? 1.443 -4.933 -18.631 1.00 93.62 89 ARG A O 1
ATOM 726 N N . TYR A 1 90 ? 0.644 -5.457 -16.613 1.00 92.88 90 TYR A N 1
ATOM 727 C CA . TYR A 1 90 ? 1.817 -4.992 -15.839 1.00 92.88 90 TYR A CA 1
ATOM 728 C C . TYR A 1 90 ? 2.294 -3.561 -16.176 1.00 92.88 90 TYR A C 1
ATOM 730 O O . TYR A 1 90 ? 3.477 -3.241 -16.070 1.00 92.88 90 TYR A O 1
ATOM 738 N N . ALA A 1 91 ? 1.379 -2.685 -16.601 1.00 92.25 91 ALA A N 1
ATOM 739 C CA . ALA A 1 91 ? 1.726 -1.366 -17.126 1.00 92.25 91 ALA A CA 1
ATOM 740 C C . ALA A 1 91 ? 2.251 -0.392 -16.056 1.00 92.25 91 ALA A C 1
ATOM 742 O O . ALA A 1 91 ? 2.897 0.595 -16.411 1.00 92.25 91 ALA A O 1
ATOM 743 N N . PHE A 1 92 ? 2.007 -0.649 -14.762 1.00 93.12 92 PHE A N 1
ATOM 744 C CA . PHE A 1 92 ? 2.450 0.238 -13.684 1.00 93.12 92 PHE A CA 1
ATOM 745 C C . PHE A 1 92 ? 3.964 0.387 -13.615 1.00 93.12 92 PHE A C 1
ATOM 747 O O . PHE A 1 92 ? 4.437 1.511 -13.536 1.00 93.12 92 PHE A O 1
ATOM 754 N N . VAL A 1 93 ? 4.727 -0.708 -13.672 1.00 92.31 93 VAL A N 1
ATOM 755 C CA . VAL A 1 93 ? 6.192 -0.648 -13.537 1.00 92.31 93 VAL A CA 1
ATOM 756 C C . VAL A 1 93 ? 6.836 0.275 -14.567 1.00 92.31 93 VAL A C 1
ATOM 758 O O . VAL A 1 93 ? 7.521 1.222 -14.176 1.00 92.31 93 VAL A O 1
ATOM 761 N N . PRO A 1 94 ? 6.599 0.083 -15.874 1.00 89.56 94 PRO A N 1
ATOM 762 C CA . PRO A 1 94 ? 7.259 0.922 -16.852 1.00 89.56 94 PRO A CA 1
ATOM 763 C C . PRO A 1 94 ? 6.651 2.347 -16.841 1.00 89.56 94 PRO A C 1
ATOM 765 O O . PRO A 1 94 ? 7.372 3.319 -17.042 1.00 89.56 94 PRO A O 1
ATOM 768 N N . ASN A 1 95 ? 5.374 2.525 -16.476 1.00 89.06 95 ASN A N 1
ATOM 769 C CA . ASN A 1 95 ? 4.786 3.849 -16.221 1.00 89.06 95 ASN A CA 1
ATOM 770 C C . ASN A 1 95 ? 5.460 4.591 -15.049 1.00 89.06 95 ASN A C 1
ATOM 772 O O . ASN A 1 95 ? 5.811 5.763 -15.178 1.00 89.06 95 ASN A O 1
ATOM 776 N N . PHE A 1 96 ? 5.688 3.906 -13.928 1.00 89.81 96 PHE A N 1
ATOM 777 C CA . PHE A 1 96 ? 6.384 4.438 -12.761 1.00 89.81 96 PHE A CA 1
ATOM 778 C C . PHE A 1 96 ? 7.797 4.869 -13.145 1.00 89.81 96 PHE A C 1
ATOM 780 O O . PHE A 1 96 ? 8.184 6.002 -12.876 1.00 89.81 96 PHE A O 1
ATOM 787 N N . ASN A 1 97 ? 8.537 3.998 -13.827 1.00 88.69 97 ASN A N 1
ATOM 788 C CA . ASN A 1 97 ? 9.915 4.240 -14.244 1.00 88.69 97 ASN A CA 1
ATOM 789 C C . ASN A 1 97 ? 10.066 5.431 -15.199 1.00 88.69 97 ASN A C 1
ATOM 791 O O . ASN A 1 97 ? 11.013 6.204 -15.066 1.00 88.69 97 ASN A O 1
ATOM 795 N N . HIS A 1 98 ? 9.139 5.602 -16.144 1.00 85.31 98 HIS A N 1
ATOM 796 C CA . HIS A 1 98 ? 9.125 6.757 -17.047 1.00 85.31 98 HIS A CA 1
ATOM 797 C C . HIS A 1 98 ? 8.705 8.060 -16.348 1.00 85.31 98 HIS A C 1
ATOM 799 O O . HIS A 1 98 ? 9.145 9.134 -16.748 1.00 85.31 98 HIS A O 1
ATOM 805 N N . GLY A 1 99 ? 7.846 7.976 -15.329 1.00 84.12 99 GLY A N 1
ATOM 806 C CA . GLY A 1 99 ? 7.362 9.126 -14.569 1.00 84.12 99 GLY A CA 1
ATOM 807 C C . GLY A 1 99 ? 8.189 9.393 -13.312 1.00 84.12 99 GLY A C 1
ATOM 808 O O . GLY A 1 99 ? 9.264 9.994 -13.352 1.00 84.12 99 GLY A O 1
ATOM 809 N N . LEU A 1 100 ? 7.653 8.970 -12.165 1.00 83.00 100 LEU A N 1
ATOM 810 C CA . LEU A 1 100 ? 8.232 9.246 -10.848 1.00 83.00 100 LEU A CA 1
ATOM 811 C C . LEU A 1 100 ? 9.639 8.648 -10.679 1.00 83.00 100 LEU A C 1
ATOM 813 O O . LEU A 1 100 ? 10.501 9.269 -10.060 1.00 83.00 100 LEU A O 1
ATOM 817 N N . GLY A 1 101 ? 9.882 7.472 -11.254 1.00 84.12 101 GLY A N 1
ATOM 818 C CA . GLY A 1 101 ? 11.174 6.798 -11.261 1.00 84.12 101 GLY A CA 1
ATOM 819 C C . GLY A 1 101 ? 12.261 7.655 -11.900 1.00 84.12 101 GLY A C 1
ATOM 820 O O . GLY A 1 101 ? 13.243 7.954 -11.234 1.00 84.12 101 GLY A O 1
ATOM 821 N N . ALA A 1 102 ? 12.062 8.135 -13.129 1.00 82.75 102 ALA A N 1
ATOM 822 C CA . ALA A 1 102 ? 13.010 9.022 -13.809 1.00 82.75 102 ALA A CA 1
ATOM 823 C C . ALA A 1 102 ? 13.271 10.325 -13.031 1.00 82.75 102 ALA A C 1
ATOM 825 O O . ALA A 1 102 ? 14.399 10.815 -12.974 1.00 82.75 102 ALA A O 1
ATOM 826 N N . PHE A 1 103 ? 12.241 10.870 -12.374 1.00 82.69 103 PHE A N 1
ATOM 827 C CA . PHE A 1 103 ? 12.386 12.065 -11.542 1.00 82.69 103 PHE A CA 1
ATOM 828 C C . PHE A 1 103 ? 13.258 11.822 -10.296 1.00 82.69 103 PHE A C 1
ATOM 830 O O . PHE A 1 103 ? 14.114 12.648 -9.970 1.00 82.69 103 PHE A O 1
ATOM 837 N N . LEU A 1 104 ? 13.048 10.703 -9.597 1.00 82.75 104 LEU A N 1
ATOM 838 C CA . LEU A 1 104 ? 13.758 10.368 -8.356 1.00 82.75 104 LEU A CA 1
ATOM 839 C C . LEU A 1 104 ? 15.131 9.716 -8.601 1.00 82.75 104 LEU A C 1
ATOM 841 O O . LEU A 1 104 ? 16.048 9.881 -7.794 1.00 82.75 104 LEU A O 1
ATOM 845 N N . PHE A 1 105 ? 15.280 9.001 -9.714 1.00 84.44 105 PHE A N 1
ATOM 846 C CA . PHE A 1 105 ? 16.434 8.183 -10.076 1.00 84.44 105 PHE A CA 1
ATOM 847 C C . PHE A 1 10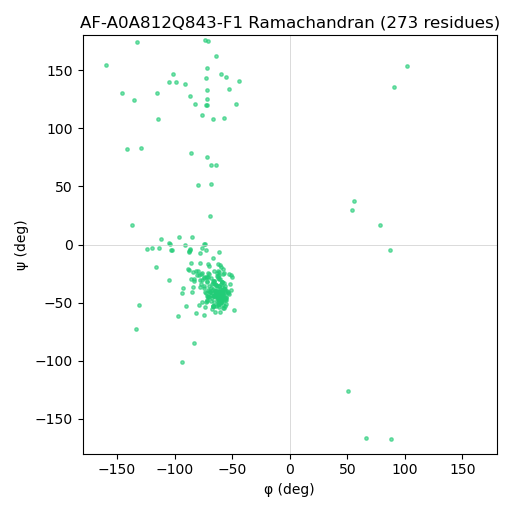5 ? 16.888 8.553 -11.4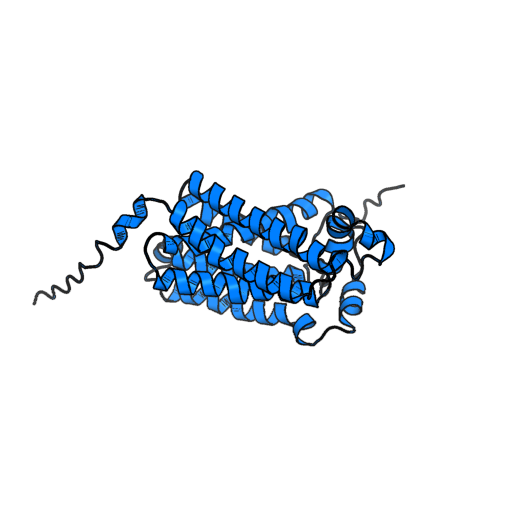90 1.00 84.44 105 PHE A C 1
ATOM 849 O O . PHE A 1 105 ? 16.562 7.894 -12.476 1.00 84.44 105 PHE A O 1
ATOM 856 N N . LYS A 1 106 ? 17.685 9.622 -11.592 1.00 82.44 106 LYS A N 1
ATOM 857 C CA . LYS A 1 106 ? 18.229 10.117 -12.873 1.00 82.44 106 LYS A CA 1
ATOM 858 C C . LYS A 1 106 ? 19.084 9.083 -13.608 1.00 82.44 106 LYS A C 1
ATOM 860 O O . LYS A 1 106 ? 19.347 9.208 -14.799 1.00 82.44 106 LYS A O 1
ATOM 865 N N . GLU A 1 107 ? 19.561 8.067 -12.902 1.00 77.56 107 GLU A N 1
ATOM 866 C CA . GLU A 1 107 ? 20.273 6.930 -13.473 1.00 77.56 107 GLU A CA 1
ATOM 867 C C . GLU A 1 107 ? 19.401 6.134 -14.463 1.00 77.56 107 GLU A C 1
ATOM 869 O O . GLU A 1 107 ? 19.935 5.523 -15.389 1.00 77.56 107 GLU A O 1
ATOM 874 N N . CYS A 1 108 ? 18.073 6.208 -14.345 1.00 74.69 108 CYS A N 1
ATOM 875 C CA . CYS A 1 108 ? 17.145 5.517 -15.234 1.00 74.69 108 CYS A CA 1
ATOM 876 C C . CYS A 1 108 ? 17.106 6.096 -16.651 1.00 74.69 108 CYS A C 1
ATOM 878 O O . CYS A 1 108 ? 16.896 5.337 -17.596 1.00 74.69 108 CYS A O 1
ATOM 880 N N . ASP A 1 109 ? 17.449 7.378 -16.826 1.00 72.25 109 ASP A N 1
ATOM 881 C CA . ASP A 1 109 ? 17.659 7.974 -18.155 1.00 72.25 109 ASP A CA 1
ATOM 882 C C . ASP A 1 109 ? 18.812 7.282 -18.908 1.00 72.25 109 ASP A C 1
ATOM 884 O O . ASP A 1 109 ? 18.852 7.279 -20.137 1.00 72.25 109 ASP A O 1
ATOM 888 N N . LYS A 1 110 ? 19.769 6.687 -18.177 1.00 74.75 110 LYS A N 1
ATOM 889 C CA . LYS A 1 110 ? 20.931 5.986 -18.749 1.00 74.75 110 LYS A CA 1
ATOM 890 C C . LYS A 1 110 ? 20.686 4.491 -18.941 1.00 74.75 110 LYS A C 1
ATOM 892 O O . LYS A 1 110 ? 21.187 3.922 -19.904 1.00 74.75 110 LYS A O 1
ATOM 897 N N . LEU A 1 111 ? 19.972 3.860 -18.009 1.00 71.44 111 LEU A N 1
ATOM 898 C CA . LEU A 1 111 ? 19.733 2.410 -17.989 1.00 71.44 111 LEU A CA 1
ATOM 899 C C . LEU A 1 111 ? 18.522 1.987 -18.833 1.00 71.44 111 LEU A C 1
ATOM 901 O O . LEU A 1 111 ? 18.385 0.813 -19.168 1.00 71.44 111 LEU A O 1
ATOM 905 N N . GLY A 1 112 ? 17.671 2.943 -19.201 1.00 71.69 112 GLY A N 1
ATOM 906 C CA . GLY A 1 112 ? 16.408 2.693 -19.873 1.00 71.69 112 GLY A CA 1
ATOM 907 C C . GLY A 1 112 ? 15.271 2.509 -18.869 1.00 71.69 112 GLY A C 1
ATOM 908 O O . GLY A 1 112 ? 15.372 1.789 -17.877 1.00 71.69 112 GLY A O 1
ATOM 909 N N . HIS A 1 113 ? 14.142 3.146 -19.160 1.00 71.12 113 HIS A N 1
ATOM 910 C CA . HIS A 1 113 ? 12.981 3.202 -18.270 1.00 71.12 113 HIS A CA 1
ATOM 911 C C . HIS A 1 113 ? 12.178 1.889 -18.188 1.00 71.12 113 HIS A C 1
ATOM 913 O O . HIS A 1 113 ? 11.191 1.810 -17.464 1.00 71.12 113 HIS A O 1
ATOM 919 N N . PHE A 1 114 ? 12.567 0.827 -18.895 1.00 69.00 114 PHE A N 1
ATOM 920 C CA . PHE A 1 114 ? 11.889 -0.467 -18.754 1.00 69.00 114 PHE A CA 1
ATOM 921 C C . PHE A 1 114 ? 12.277 -1.207 -17.474 1.00 69.00 114 PHE A C 1
ATOM 923 O O . PHE A 1 114 ? 11.480 -1.996 -16.982 1.00 69.00 114 PHE A O 1
ATOM 930 N N . SER A 1 115 ? 13.455 -0.931 -16.913 1.00 66.44 115 SER A N 1
ATOM 931 C CA . SER A 1 115 ? 14.024 -1.741 -15.826 1.00 66.44 115 SER A CA 1
ATOM 932 C C . SER A 1 115 ? 14.639 -0.904 -14.705 1.00 66.44 115 SER A C 1
ATOM 934 O O . SER A 1 115 ? 15.438 -1.416 -13.930 1.00 66.44 115 SER A O 1
ATOM 936 N N . CYS A 1 116 ? 14.327 0.393 -14.628 1.00 75.19 116 CYS A N 1
ATOM 937 C CA . CYS A 1 116 ? 14.887 1.269 -13.606 1.00 75.19 116 CYS A CA 1
ATOM 938 C C . CYS A 1 116 ? 13.876 2.332 -13.155 1.00 75.19 116 CYS A C 1
ATOM 940 O O . CYS A 1 116 ? 13.354 3.051 -14.010 1.00 75.19 116 CYS A O 1
ATOM 942 N N . PRO A 1 117 ? 13.653 2.516 -11.840 1.00 83.00 117 PRO A N 1
ATOM 943 C CA . PRO A 1 117 ? 14.213 1.740 -10.729 1.00 83.00 117 PRO A CA 1
ATOM 944 C C . PRO A 1 117 ? 13.358 0.504 -10.392 1.00 83.00 117 PRO A C 1
ATOM 946 O O . PRO A 1 117 ? 13.714 -0.264 -9.519 1.00 83.00 117 PRO A O 1
ATOM 949 N N . LEU A 1 118 ? 12.188 0.324 -10.998 1.00 89.50 118 LEU A N 1
ATOM 950 C CA . LEU A 1 118 ? 11.276 -0.756 -10.641 1.00 89.50 118 LEU A CA 1
ATOM 951 C C . LEU A 1 118 ? 11.313 -1.859 -11.702 1.00 89.50 118 LEU A C 1
ATOM 953 O O . LEU A 1 118 ? 11.324 -1.582 -12.902 1.00 89.50 118 LEU A O 1
ATOM 957 N N . ASP A 1 119 ? 11.283 -3.105 -11.250 1.00 92.06 119 ASP A N 1
ATOM 958 C CA . ASP A 1 119 ? 11.118 -4.304 -12.067 1.00 92.06 119 ASP A CA 1
ATOM 959 C C . ASP A 1 119 ? 10.042 -5.220 -11.435 1.00 92.06 119 ASP A C 1
ATOM 961 O O . ASP A 1 119 ? 9.509 -4.896 -10.362 1.00 92.06 119 ASP A O 1
ATOM 965 N N . PRO A 1 120 ? 9.648 -6.331 -12.088 1.00 94.31 120 PRO A N 1
ATOM 966 C CA . PRO A 1 120 ? 8.641 -7.240 -11.544 1.00 94.31 120 PRO A CA 1
ATOM 967 C C . PRO A 1 120 ? 8.993 -7.854 -10.181 1.00 94.31 120 PRO A C 1
ATOM 969 O O . PRO A 1 120 ? 8.087 -8.086 -9.375 1.00 94.31 120 PRO A O 1
ATOM 972 N N . THR A 1 121 ? 10.275 -8.094 -9.901 1.00 94.88 121 THR A N 1
ATOM 973 C CA . THR A 1 121 ? 10.741 -8.699 -8.646 1.00 94.88 121 THR A CA 1
ATOM 974 C C . THR A 1 121 ? 10.612 -7.718 -7.494 1.00 94.88 121 THR A C 1
ATOM 976 O O . THR A 1 121 ? 9.998 -8.034 -6.473 1.00 94.88 121 THR A O 1
ATOM 979 N N . LEU A 1 122 ? 11.077 -6.483 -7.674 1.00 94.38 122 LEU A N 1
ATOM 980 C CA . LEU A 1 122 ? 10.916 -5.416 -6.690 1.00 94.38 122 LEU A CA 1
ATOM 981 C C . LEU A 1 122 ? 9.442 -5.065 -6.474 1.00 94.38 122 LEU A C 1
ATOM 983 O O . LEU A 1 122 ? 9.019 -4.877 -5.330 1.00 94.38 122 LEU A O 1
ATOM 987 N N . ALA A 1 123 ? 8.640 -5.034 -7.543 1.00 95.38 123 ALA A N 1
ATOM 988 C CA . ALA A 1 123 ? 7.198 -4.826 -7.438 1.00 95.38 123 ALA A CA 1
ATOM 989 C C . ALA A 1 123 ? 6.529 -5.920 -6.592 1.00 95.38 123 ALA A C 1
ATOM 991 O O . ALA A 1 123 ? 5.716 -5.596 -5.722 1.00 95.38 123 ALA A O 1
ATOM 992 N N . LEU A 1 124 ? 6.899 -7.189 -6.802 1.00 96.56 124 LEU A N 1
ATOM 993 C CA . LEU A 1 124 ? 6.455 -8.316 -5.981 1.00 96.56 124 LEU A CA 1
ATOM 994 C C . LEU A 1 124 ? 6.913 -8.157 -4.528 1.00 96.56 124 LEU A C 1
ATOM 996 O O . LEU A 1 124 ? 6.082 -8.248 -3.624 1.00 96.56 124 LEU A O 1
ATOM 1000 N N . HIS A 1 125 ? 8.201 -7.896 -4.287 1.00 96.38 125 HIS A N 1
ATOM 1001 C CA . HIS A 1 125 ? 8.760 -7.809 -2.938 1.00 96.38 125 HIS A CA 1
ATOM 1002 C C . HIS A 1 125 ? 8.085 -6.719 -2.112 1.00 96.38 125 HIS A C 1
ATOM 1004 O O . HIS A 1 125 ? 7.668 -6.981 -0.986 1.00 96.38 125 HIS A O 1
ATOM 1010 N N . VAL A 1 126 ? 7.908 -5.518 -2.660 1.00 95.38 126 VAL A N 1
ATOM 1011 C CA . VAL A 1 126 ? 7.221 -4.441 -1.936 1.00 95.38 126 VAL A CA 1
ATOM 1012 C C . VAL A 1 126 ? 5.781 -4.849 -1.628 1.00 95.38 126 VAL A C 1
ATOM 1014 O O . VAL A 1 126 ? 5.358 -4.843 -0.475 1.00 95.38 126 VAL A O 1
ATOM 1017 N N . ASN A 1 127 ? 5.018 -5.258 -2.635 1.00 96.81 127 ASN A N 1
ATOM 1018 C CA . ASN A 1 127 ? 3.581 -5.458 -2.480 1.00 96.81 127 ASN A CA 1
ATOM 1019 C C . ASN A 1 127 ? 3.205 -6.670 -1.626 1.00 96.81 127 ASN A C 1
ATOM 1021 O O . ASN A 1 127 ? 2.321 -6.574 -0.770 1.00 96.81 127 ASN A O 1
ATOM 1025 N N . VAL A 1 128 ? 3.872 -7.804 -1.838 1.00 97.25 128 VAL A N 1
ATOM 1026 C CA . VAL A 1 128 ? 3.602 -9.034 -1.089 1.00 97.25 128 VAL A CA 1
ATOM 1027 C C . VAL A 1 128 ? 4.019 -8.862 0.368 1.00 97.25 128 VAL A C 1
ATOM 1029 O O . VAL A 1 128 ? 3.240 -9.172 1.269 1.00 97.25 128 VAL A O 1
ATOM 1032 N N . PHE A 1 129 ? 5.204 -8.312 0.636 1.00 98.00 129 PHE A N 1
ATOM 1033 C CA . PHE A 1 129 ? 5.667 -8.180 2.016 1.00 98.00 129 PHE A CA 1
ATOM 1034 C C . PHE A 1 129 ? 4.980 -7.043 2.775 1.00 98.00 129 PHE A C 1
ATOM 1036 O O . PHE A 1 129 ? 4.761 -7.191 3.976 1.00 98.00 129 PHE A O 1
ATOM 1043 N N . VAL A 1 130 ? 4.571 -5.953 2.117 1.00 97.88 130 VAL A N 1
ATOM 1044 C CA . VAL A 1 130 ? 3.737 -4.929 2.768 1.00 97.88 130 VAL A CA 1
ATOM 1045 C C . VAL A 1 130 ? 2.352 -5.487 3.098 1.00 97.88 130 VAL A C 1
ATOM 1047 O O . VAL A 1 130 ? 1.907 -5.390 4.241 1.00 97.88 130 VAL A O 1
ATOM 1050 N N . VAL A 1 131 ? 1.651 -6.069 2.122 1.00 97.50 131 VAL A N 1
ATOM 1051 C CA . VAL A 1 131 ? 0.222 -6.380 2.280 1.00 97.50 131 VAL A CA 1
ATOM 1052 C C . VAL A 1 131 ? 0.007 -7.773 2.858 1.00 97.50 131 VAL A C 1
ATOM 1054 O O . VAL A 1 131 ? -0.694 -7.924 3.856 1.00 97.50 131 VAL A O 1
ATOM 1057 N N . TRP A 1 132 ? 0.595 -8.807 2.259 1.00 97.00 132 TRP A N 1
ATOM 1058 C CA . TRP A 1 132 ? 0.299 -10.189 2.650 1.00 97.00 132 TRP A CA 1
ATOM 1059 C C . TRP A 1 132 ? 1.010 -10.588 3.934 1.00 97.00 132 TRP A C 1
ATOM 1061 O O . TRP A 1 132 ? 0.486 -11.400 4.690 1.00 97.00 132 TRP A O 1
ATOM 1071 N N . VAL A 1 133 ? 2.189 -10.018 4.187 1.00 98.12 133 VAL A N 1
ATOM 1072 C CA . VAL A 1 133 ? 2.943 -10.276 5.417 1.00 98.12 133 VAL A CA 1
ATOM 1073 C C . VAL A 1 133 ? 2.681 -9.170 6.428 1.00 98.12 133 VAL A C 1
ATOM 1075 O O . VAL A 1 133 ? 2.124 -9.434 7.488 1.00 98.12 133 VAL A O 1
ATOM 1078 N N . GLY A 1 134 ? 3.031 -7.928 6.106 1.00 98.56 134 GLY A N 1
ATOM 1079 C CA . GLY A 1 134 ? 2.965 -6.798 7.023 1.00 98.56 134 GLY A CA 1
ATOM 1080 C C . GLY A 1 134 ? 1.567 -6.494 7.545 1.00 98.56 134 GLY A C 1
ATOM 1081 O O . GLY A 1 134 ? 1.333 -6.539 8.756 1.00 98.56 134 GLY A O 1
ATOM 1082 N N . PHE A 1 135 ? 0.606 -6.230 6.657 1.00 98.44 135 PHE A N 1
ATOM 1083 C CA . PHE A 1 135 ? -0.747 -5.878 7.093 1.00 98.44 135 PHE A CA 1
ATOM 1084 C C . PHE A 1 135 ? -1.421 -7.039 7.823 1.00 98.44 135 PHE A C 1
ATOM 1086 O O . PHE A 1 135 ? -2.024 -6.828 8.874 1.00 98.44 135 PHE A O 1
ATOM 1093 N N . VAL A 1 136 ? -1.283 -8.264 7.312 1.00 98.31 136 VAL A N 1
ATOM 1094 C CA . VAL A 1 136 ? -1.831 -9.463 7.962 1.00 98.31 136 VAL A CA 1
ATOM 1095 C C . VAL A 1 136 ? -1.208 -9.660 9.344 1.00 98.31 136 VAL A C 1
ATOM 1097 O O . VAL A 1 136 ? -1.942 -9.806 10.320 1.00 98.31 136 VAL A O 1
ATOM 1100 N N . ALA A 1 137 ? 0.121 -9.590 9.470 1.00 98.56 137 ALA A N 1
ATOM 1101 C CA . ALA A 1 137 ? 0.805 -9.698 10.758 1.00 98.56 137 ALA A CA 1
ATOM 1102 C C . ALA A 1 137 ? 0.379 -8.588 11.727 1.00 98.56 137 ALA A C 1
ATOM 1104 O O . ALA A 1 137 ? 0.142 -8.870 12.899 1.00 98.56 137 ALA A O 1
ATOM 1105 N N . THR A 1 138 ? 0.201 -7.354 11.241 1.00 98.69 138 THR A N 1
ATOM 1106 C CA . THR A 1 138 ? -0.341 -6.243 12.042 1.00 98.69 138 THR A CA 1
ATOM 1107 C C . THR A 1 138 ? -1.694 -6.605 12.620 1.00 98.69 138 THR A C 1
ATOM 1109 O O . THR A 1 138 ? -1.926 -6.394 13.805 1.00 98.69 138 THR A O 1
ATOM 1112 N N . MET A 1 139 ? -2.590 -7.150 11.795 1.00 98.06 139 MET A N 1
ATOM 1113 C CA . MET A 1 139 ? -3.940 -7.489 12.227 1.00 98.06 139 MET A CA 1
ATOM 1114 C C . MET A 1 139 ? -3.945 -8.644 13.220 1.00 98.06 139 MET A C 1
ATOM 1116 O O . MET A 1 139 ? -4.630 -8.561 14.236 1.00 98.06 139 MET A O 1
ATOM 1120 N N . LEU A 1 140 ? -3.161 -9.691 12.969 1.00 97.81 140 LEU A N 1
ATOM 1121 C CA . LEU A 1 140 ? -3.025 -10.816 13.894 1.00 97.81 140 LEU A CA 1
ATOM 1122 C C . LEU A 1 140 ? -2.467 -10.359 15.250 1.00 97.81 140 LEU A C 1
ATOM 1124 O O . LEU A 1 140 ? -3.020 -10.708 16.291 1.00 97.81 140 LEU A O 1
ATOM 1128 N N . LEU A 1 141 ? -1.423 -9.525 15.249 1.00 98.31 141 LEU A N 1
ATOM 1129 C CA . LEU A 1 141 ? -0.841 -8.974 16.474 1.00 98.31 141 LEU A CA 1
ATOM 1130 C C . LEU A 1 141 ? -1.782 -7.991 17.172 1.00 98.31 141 LEU A C 1
ATOM 1132 O O . LEU A 1 141 ? -1.853 -8.000 18.393 1.00 98.31 141 LEU A O 1
ATOM 1136 N N . ALA A 1 142 ? -2.536 -7.180 16.433 1.00 97.00 142 ALA A N 1
ATOM 1137 C CA . ALA A 1 142 ? -3.541 -6.291 17.007 1.00 97.00 142 ALA A CA 1
ATOM 1138 C C . ALA A 1 142 ? -4.643 -7.074 17.738 1.00 97.00 142 ALA A C 1
ATOM 1140 O O . ALA A 1 142 ? -5.089 -6.646 18.802 1.00 97.00 142 ALA A O 1
ATOM 1141 N N . HIS A 1 143 ? -5.090 -8.202 17.171 1.00 95.06 143 HIS A N 1
ATOM 1142 C CA . HIS A 1 143 ? -6.051 -9.105 17.820 1.00 95.06 143 HIS A CA 1
ATOM 1143 C C . HIS A 1 143 ? -5.467 -9.723 19.089 1.00 95.06 143 HIS A C 1
ATOM 1145 O O . HIS A 1 143 ? -6.152 -9.795 20.099 1.00 95.06 143 HIS A O 1
ATOM 1151 N N . TYR A 1 144 ? -4.197 -10.130 19.048 1.00 96.38 144 TYR A N 1
ATOM 1152 C CA . TYR A 1 144 ? -3.519 -10.720 20.202 1.00 96.38 144 TYR A CA 1
ATOM 1153 C C . TYR A 1 144 ? -3.238 -9.710 21.328 1.00 96.38 144 TYR A C 1
ATOM 1155 O O . TYR A 1 144 ? -3.359 -10.048 22.500 1.00 96.38 144 TYR A O 1
ATOM 1163 N N . LEU A 1 145 ? -2.833 -8.485 20.983 1.00 95.31 145 LEU A N 1
ATOM 1164 C CA . LEU A 1 145 ? -2.393 -7.472 21.949 1.00 95.31 145 LEU A CA 1
ATOM 1165 C C . LEU A 1 145 ? -3.531 -6.618 22.522 1.00 95.31 145 LEU A C 1
ATOM 1167 O O . LEU A 1 145 ? -3.332 -6.015 23.575 1.00 95.31 145 LEU A O 1
ATOM 1171 N N . GLY A 1 146 ? -4.675 -6.529 21.840 1.00 93.12 146 GLY A N 1
ATOM 1172 C CA . GLY A 1 146 ? -5.835 -5.783 22.331 1.00 93.12 146 GLY A CA 1
ATOM 1173 C C . GLY A 1 146 ? -5.638 -4.264 22.441 1.00 93.12 146 GLY A C 1
ATOM 1174 O O . GLY A 1 146 ? -4.697 -3.665 21.901 1.00 93.12 146 GLY A O 1
ATOM 1175 N N . GLY A 1 147 ? -6.572 -3.626 23.135 1.00 92.31 147 GLY A N 1
ATOM 1176 C CA . GLY A 1 147 ? -6.540 -2.242 23.593 1.00 92.31 147 GLY A CA 1
ATOM 1177 C C . GLY A 1 147 ? -6.195 -1.228 22.496 1.00 92.31 147 GLY A C 1
ATOM 1178 O O . GLY A 1 147 ? -6.845 -1.193 21.444 1.00 92.31 147 GLY A O 1
ATOM 1179 N N . PRO A 1 148 ? -5.171 -0.371 22.690 1.00 95.56 148 PRO A N 1
ATOM 1180 C CA . PRO A 1 148 ? -4.803 0.631 21.692 1.00 95.56 148 PRO A CA 1
ATOM 1181 C C . PRO A 1 148 ? -4.334 0.008 20.368 1.00 95.56 148 PRO A C 1
ATOM 1183 O O . PRO A 1 148 ? -4.474 0.638 19.318 1.00 95.56 148 PRO A O 1
ATOM 1186 N N . TYR A 1 149 ? -3.829 -1.232 20.373 1.00 96.75 149 TYR A N 1
ATOM 1187 C CA . TYR A 1 149 ? -3.347 -1.903 19.162 1.00 96.75 149 TYR A CA 1
ATOM 1188 C C . TYR A 1 149 ? -4.475 -2.300 18.209 1.00 96.75 149 TYR A C 1
ATOM 1190 O O . TYR A 1 149 ? -4.208 -2.467 17.019 1.00 96.75 149 TYR A O 1
ATOM 1198 N N . ALA A 1 150 ? -5.735 -2.332 18.662 1.00 95.94 150 ALA A N 1
ATOM 1199 C CA . ALA A 1 150 ? -6.903 -2.517 17.797 1.00 95.94 150 ALA A CA 1
ATOM 1200 C C . ALA A 1 150 ? -6.949 -1.516 16.624 1.00 95.94 150 ALA A C 1
ATOM 1202 O O . ALA A 1 150 ? -7.516 -1.799 15.569 1.00 95.94 150 ALA A O 1
ATOM 1203 N N . PHE A 1 151 ? -6.317 -0.348 16.786 1.00 97.50 151 PHE A N 1
ATOM 1204 C CA . PHE A 1 151 ? -6.250 0.720 15.789 1.00 97.50 151 PHE A CA 1
ATOM 1205 C C . PHE A 1 151 ? -5.080 0.580 14.799 1.00 97.50 151 PHE A C 1
ATOM 1207 O O . PHE A 1 151 ? -5.018 1.349 13.840 1.00 97.50 151 PHE A O 1
ATOM 1214 N N . ALA A 1 152 ? -4.173 -0.388 14.966 1.00 98.19 152 ALA A N 1
ATOM 1215 C CA . ALA A 1 152 ? -2.982 -0.526 14.118 1.00 98.19 152 ALA A CA 1
ATOM 1216 C C . ALA A 1 152 ? -3.319 -0.768 12.640 1.00 98.19 152 ALA A C 1
ATOM 1218 O O . ALA A 1 152 ? -2.682 -0.197 11.755 1.00 98.19 152 ALA A O 1
ATOM 1219 N N . GLY A 1 153 ? -4.392 -1.510 12.352 1.00 97.69 153 GLY A N 1
ATOM 1220 C CA . GLY A 1 153 ? -4.887 -1.673 10.983 1.00 97.69 153 GLY A CA 1
ATOM 1221 C C . GLY A 1 153 ? -5.345 -0.364 10.323 1.00 97.69 153 GLY A C 1
ATOM 1222 O O . GLY A 1 153 ? -5.255 -0.217 9.108 1.00 97.69 153 GLY A O 1
ATOM 1223 N N . LEU A 1 154 ? -5.779 0.634 11.100 1.00 98.12 154 LEU A N 1
ATOM 1224 C CA . LEU A 1 154 ? -6.099 1.964 10.565 1.00 98.12 154 LEU A CA 1
ATOM 1225 C C . LEU A 1 154 ? -4.837 2.768 10.222 1.00 98.12 154 LEU A C 1
ATOM 1227 O O . LEU A 1 154 ? -4.859 3.574 9.296 1.00 98.12 154 LEU A O 1
ATOM 1231 N N . CYS A 1 155 ? -3.710 2.524 10.894 1.00 98.50 155 CYS A N 1
ATOM 1232 C CA . CYS A 1 155 ? -2.433 3.110 10.480 1.00 98.50 155 CYS A CA 1
ATOM 1233 C C . CYS A 1 155 ? -1.985 2.573 9.108 1.00 98.50 155 CYS A C 1
ATOM 1235 O O . CYS A 1 155 ? -1.417 3.327 8.315 1.00 98.50 155 CYS A O 1
ATOM 1237 N N . ASN A 1 156 ? -2.329 1.321 8.786 1.00 98.50 156 ASN A N 1
ATOM 1238 C CA . ASN A 1 156 ? -2.137 0.732 7.458 1.00 98.50 156 ASN A CA 1
ATOM 1239 C C . ASN A 1 156 ? -3.037 1.371 6.387 1.00 98.50 156 ASN A C 1
ATOM 1241 O O . ASN A 1 156 ? -2.568 1.615 5.277 1.00 98.50 156 ASN A O 1
ATOM 1245 N N . TRP A 1 157 ? -4.264 1.787 6.727 1.00 98.50 157 TRP A N 1
ATOM 1246 C CA . TRP A 1 157 ? -5.059 2.649 5.837 1.00 98.50 157 TRP A CA 1
ATOM 1247 C C . TRP A 1 157 ? -4.363 3.969 5.505 1.00 98.50 157 TRP A C 1
ATOM 1249 O O . TRP A 1 157 ? -4.521 4.479 4.401 1.00 98.50 157 TRP A O 1
ATOM 1259 N N . GLY A 1 158 ? -3.575 4.520 6.428 1.00 98.31 158 GLY A N 1
ATOM 1260 C CA . GLY A 1 158 ? -2.755 5.698 6.160 1.00 98.31 158 GLY A CA 1
ATOM 1261 C C . GLY A 1 158 ? -1.769 5.487 5.010 1.00 98.31 158 GLY A C 1
ATOM 1262 O O . GLY A 1 158 ? -1.639 6.353 4.147 1.00 98.31 158 GLY A O 1
ATOM 1263 N N . MET A 1 159 ? -1.147 4.306 4.939 1.00 97.81 159 MET A N 1
ATOM 1264 C CA . MET A 1 159 ? -0.332 3.894 3.793 1.00 97.81 159 MET A CA 1
ATOM 1265 C C . MET A 1 159 ? -1.175 3.820 2.519 1.00 97.81 159 MET A C 1
ATOM 1267 O O . MET A 1 159 ? -0.818 4.444 1.523 1.00 97.81 159 MET A O 1
ATOM 1271 N N . SER A 1 160 ? -2.328 3.149 2.569 1.00 98.44 160 SER A N 1
ATOM 1272 C CA . SER A 1 160 ? -3.236 3.016 1.422 1.00 98.44 160 SER A CA 1
ATOM 1273 C C . SER A 1 160 ? -3.717 4.358 0.880 1.00 98.44 160 SER A C 1
ATOM 1275 O O . SER A 1 160 ? -3.774 4.545 -0.330 1.00 98.44 160 SER A O 1
ATOM 1277 N N . VAL A 1 161 ? -4.018 5.317 1.756 1.00 98.69 161 VAL A N 1
ATOM 1278 C CA . VAL A 1 161 ? -4.414 6.676 1.367 1.00 98.69 161 VAL A CA 1
ATOM 1279 C C . VAL A 1 161 ? -3.261 7.412 0.690 1.00 98.69 161 VAL A C 1
ATOM 1281 O O . VAL A 1 161 ? -3.482 8.055 -0.335 1.00 98.69 161 VAL A O 1
ATOM 1284 N N . VAL A 1 162 ? -2.042 7.318 1.232 1.00 98.44 162 VAL A N 1
ATOM 1285 C CA . VAL A 1 162 ? -0.855 7.956 0.641 1.00 98.44 162 VAL A CA 1
ATOM 1286 C C . VAL A 1 162 ? -0.533 7.346 -0.722 1.00 98.44 162 VAL A C 1
ATOM 1288 O O . VAL A 1 162 ? -0.301 8.109 -1.658 1.00 98.44 162 VAL A O 1
ATOM 1291 N N . ASN A 1 163 ? -0.600 6.018 -0.863 1.00 97.94 163 ASN A N 1
ATOM 1292 C CA . ASN A 1 163 ? -0.387 5.357 -2.150 1.00 97.94 163 ASN A CA 1
ATOM 1293 C C . ASN A 1 163 ? -1.476 5.747 -3.158 1.00 97.94 163 ASN A C 1
ATOM 1295 O O . ASN A 1 163 ? -1.175 6.253 -4.234 1.00 97.94 163 ASN A O 1
ATOM 1299 N N . ALA A 1 164 ? -2.751 5.600 -2.784 1.00 98.44 164 ALA A N 1
ATOM 1300 C CA . ALA A 1 164 ? -3.872 5.938 -3.655 1.00 98.44 164 ALA A CA 1
ATOM 1301 C C . ALA A 1 164 ? -3.787 7.390 -4.138 1.00 98.44 164 ALA A C 1
ATOM 1303 O O . ALA A 1 164 ? -3.906 7.666 -5.330 1.00 98.44 164 ALA A O 1
ATOM 1304 N N . PHE A 1 165 ? -3.545 8.330 -3.223 1.00 98.31 165 PHE A N 1
ATOM 1305 C CA . PHE A 1 165 ? -3.495 9.743 -3.566 1.00 98.31 165 PHE A CA 1
ATOM 1306 C C . PHE A 1 165 ? -2.212 10.120 -4.308 1.00 98.31 165 PHE A C 1
ATOM 1308 O O . PHE A 1 165 ? -2.278 10.592 -5.439 1.00 98.31 165 PHE A O 1
ATOM 1315 N N . GLY A 1 166 ? -1.051 9.920 -3.685 1.00 95.38 166 GLY A N 1
ATOM 1316 C CA . GLY A 1 166 ? 0.236 10.376 -4.209 1.00 95.38 166 GLY A CA 1
ATOM 1317 C C . GLY A 1 166 ? 0.792 9.498 -5.328 1.00 95.38 166 GLY A C 1
ATOM 1318 O O . GLY A 1 166 ? 1.382 10.025 -6.266 1.00 95.38 166 GLY A O 1
ATOM 1319 N N . GLY A 1 167 ? 0.586 8.183 -5.248 1.00 94.06 167 GLY A N 1
ATOM 1320 C CA . GLY A 1 167 ? 1.086 7.205 -6.218 1.00 94.06 167 GLY A CA 1
ATOM 1321 C C . GLY A 1 167 ? 0.203 7.035 -7.455 1.00 94.06 167 GLY A C 1
ATOM 1322 O O . GLY A 1 167 ? 0.717 6.662 -8.508 1.00 94.06 167 GLY A O 1
ATOM 1323 N N . HIS A 1 168 ? -1.099 7.350 -7.371 1.00 96.00 168 HIS A N 1
ATOM 1324 C CA . HIS A 1 168 ? -2.020 7.120 -8.492 1.00 96.00 168 HIS A CA 1
ATOM 1325 C C . HIS A 1 168 ? -2.904 8.307 -8.872 1.00 96.00 168 HIS A C 1
ATOM 1327 O O . HIS A 1 168 ? -2.954 8.671 -10.046 1.00 96.00 168 HIS A O 1
ATOM 1333 N N . LEU A 1 169 ? -3.625 8.919 -7.931 1.00 96.88 169 LEU A N 1
ATOM 1334 C CA . LEU A 1 169 ? -4.599 9.966 -8.263 1.00 96.88 169 LEU A CA 1
ATOM 1335 C C . LEU A 1 169 ? -3.932 11.299 -8.636 1.00 96.88 169 LEU A C 1
ATOM 1337 O O . LEU A 1 169 ? -4.389 11.969 -9.556 1.00 96.88 169 LEU A O 1
ATOM 1341 N N . VAL A 1 170 ? -2.836 11.685 -7.984 1.00 94.81 170 VAL A N 1
ATOM 1342 C CA . VAL A 1 170 ? -2.067 12.880 -8.368 1.00 94.81 170 VAL A CA 1
ATOM 1343 C C . VAL A 1 170 ? -1.425 12.703 -9.753 1.00 94.81 170 VAL A C 1
ATOM 1345 O O . VAL A 1 170 ? -1.659 13.566 -10.602 1.00 94.81 170 VAL A O 1
ATOM 1348 N N . PRO A 1 171 ? -0.709 11.596 -10.055 1.00 90.69 171 PRO A N 1
ATOM 1349 C CA . PRO A 1 171 ? -0.252 11.312 -11.416 1.00 90.69 171 PRO A CA 1
ATOM 1350 C C . PRO A 1 171 ? -1.388 11.309 -12.440 1.00 90.69 171 PRO A C 1
ATOM 1352 O O . PRO A 1 171 ? -1.233 11.892 -13.511 1.00 90.69 171 PRO A O 1
ATOM 1355 N N . PHE A 1 172 ? -2.551 10.752 -12.081 1.00 91.75 172 PHE A N 1
ATOM 1356 C CA . PHE A 1 172 ? -3.736 10.752 -12.938 1.00 91.75 172 PHE A CA 1
ATOM 1357 C C . PHE A 1 172 ? -4.161 12.155 -13.378 1.00 91.75 172 PHE A C 1
ATOM 1359 O O . PHE A 1 172 ? -4.437 12.392 -14.553 1.00 91.75 172 PHE A O 1
ATOM 1366 N N . LEU A 1 173 ? -4.190 13.096 -12.435 1.00 91.50 173 LEU A N 1
ATOM 1367 C CA . LEU A 1 173 ? -4.605 14.476 -12.688 1.00 91.50 173 LEU A CA 1
ATOM 1368 C C . LEU A 1 173 ? -3.582 15.272 -13.509 1.00 91.50 173 LEU A C 1
ATOM 1370 O O . LEU A 1 173 ? -3.967 16.210 -14.203 1.00 91.50 173 LEU A O 1
ATOM 1374 N N . ILE A 1 174 ? -2.296 14.927 -13.415 1.00 87.88 174 ILE A N 1
ATOM 1375 C CA . ILE A 1 174 ? -1.204 15.688 -14.042 1.00 87.88 174 ILE A CA 1
ATOM 1376 C C . ILE A 1 174 ? -0.850 15.136 -15.428 1.00 87.88 174 ILE A C 1
ATOM 1378 O O . ILE A 1 174 ? -0.603 15.913 -16.347 1.00 87.88 174 ILE A O 1
ATOM 1382 N N . ALA A 1 175 ? -0.804 13.811 -15.576 1.00 83.69 175 ALA A N 1
ATOM 1383 C CA . ALA A 1 175 ? -0.282 13.124 -16.761 1.00 83.69 175 ALA A CA 1
ATOM 1384 C C . ALA A 1 175 ? -1.320 12.229 -17.467 1.00 83.69 175 ALA A C 1
ATOM 1386 O O . ALA A 1 175 ? -1.035 11.657 -18.520 1.00 83.69 175 ALA A O 1
ATOM 1387 N N . GLY A 1 176 ? -2.535 12.124 -16.922 1.00 86.31 176 GLY A N 1
ATOM 1388 C CA . GLY A 1 176 ? -3.580 11.242 -17.433 1.00 86.31 176 GLY A CA 1
ATOM 1389 C C . GLY A 1 176 ? -3.519 9.835 -16.851 1.00 86.31 176 GLY A C 1
ATOM 1390 O O . GLY A 1 176 ? -2.845 9.596 -15.857 1.00 86.31 176 GLY A O 1
ATOM 1391 N N . TYR A 1 177 ? -4.267 8.896 -17.445 1.00 90.06 177 TYR A N 1
ATOM 1392 C CA . TYR A 1 177 ? -4.476 7.562 -16.865 1.00 90.06 177 TYR A CA 1
ATOM 1393 C C . TYR A 1 177 ? -3.189 6.888 -16.358 1.00 90.06 177 TYR A C 1
ATOM 1395 O O . TYR A 1 177 ? -2.269 6.629 -17.136 1.00 90.06 177 TYR A O 1
ATOM 1403 N N . ASN A 1 178 ? -3.178 6.563 -15.062 1.00 92.06 178 ASN A N 1
ATOM 1404 C CA . ASN A 1 178 ? -2.106 5.874 -14.359 1.00 92.06 178 ASN A CA 1
ATOM 1405 C C . ASN A 1 178 ? -2.639 4.506 -13.876 1.00 92.06 178 ASN A C 1
ATOM 1407 O O . ASN A 1 178 ? -3.720 4.458 -13.286 1.00 92.06 178 ASN A O 1
ATOM 1411 N N . PRO A 1 179 ? -1.941 3.384 -14.129 1.00 94.12 179 PRO A N 1
ATOM 1412 C CA . PRO A 1 179 ? -2.400 2.064 -13.689 1.00 94.12 179 PRO A CA 1
ATOM 1413 C C . PRO A 1 179 ? -2.705 2.034 -12.185 1.00 94.12 179 PRO A C 1
ATOM 1415 O O . PRO A 1 179 ? -1.934 2.564 -11.385 1.00 94.12 179 PRO A O 1
ATOM 1418 N N . GLY A 1 180 ? -3.851 1.466 -11.804 1.00 96.38 180 GLY A N 1
ATOM 1419 C CA . GLY A 1 180 ? -4.341 1.454 -10.419 1.00 96.38 180 GLY A CA 1
ATOM 1420 C C . GLY A 1 180 ? -5.164 2.682 -10.001 1.00 96.38 180 GLY A C 1
ATOM 1421 O O . GLY A 1 180 ? -5.680 2.717 -8.883 1.00 96.38 180 GLY A O 1
ATOM 1422 N N . SER A 1 181 ? -5.311 3.711 -10.846 1.00 96.38 181 SER A N 1
ATOM 1423 C CA . SER A 1 181 ? -6.026 4.942 -10.467 1.00 96.38 181 SER A CA 1
ATOM 1424 C C . SER A 1 181 ? -7.519 4.742 -10.212 1.00 96.38 181 SER A C 1
ATOM 1426 O O . SER A 1 181 ? -8.078 5.448 -9.369 1.00 96.38 181 SER A O 1
ATOM 1428 N N . PHE A 1 182 ? -8.184 3.810 -10.896 1.00 96.94 182 PHE A N 1
ATOM 1429 C CA . PHE A 1 182 ? -9.617 3.601 -10.694 1.00 96.94 182 PHE A CA 1
ATOM 1430 C C . PHE A 1 182 ? -9.909 2.936 -9.348 1.00 96.94 182 PHE A C 1
ATOM 1432 O O . PHE A 1 182 ? -10.704 3.456 -8.566 1.00 96.94 182 PHE A O 1
ATOM 1439 N N . GLN A 1 183 ? -9.213 1.854 -9.017 1.00 97.69 183 GLN A N 1
ATOM 1440 C CA . GLN A 1 183 ? -9.283 1.190 -7.717 1.00 97.69 183 GLN A CA 1
ATOM 1441 C C . GLN A 1 183 ? -8.780 2.111 -6.596 1.00 97.69 183 GLN A C 1
ATOM 1443 O O . GLN A 1 183 ? -9.382 2.150 -5.516 1.00 97.69 183 GLN A O 1
ATOM 1448 N N . SER A 1 184 ? -7.779 2.954 -6.874 1.00 98.31 184 SER A N 1
ATOM 1449 C CA . SER A 1 184 ? -7.314 3.993 -5.946 1.00 98.31 184 SER A CA 1
ATOM 1450 C C . SER A 1 184 ? -8.397 4.994 -5.559 1.00 98.31 184 SER A C 1
ATOM 1452 O O . SER A 1 184 ? -8.389 5.462 -4.423 1.00 98.31 184 SER A O 1
ATOM 1454 N N . PHE A 1 185 ? -9.362 5.311 -6.428 1.00 98.12 185 PHE A N 1
ATOM 1455 C CA . PHE A 1 185 ? -10.474 6.196 -6.058 1.00 98.12 185 PHE A CA 1
ATOM 1456 C C . PHE A 1 185 ? -11.283 5.627 -4.881 1.00 98.12 185 PHE A C 1
ATOM 1458 O O . PHE A 1 185 ? -11.589 6.338 -3.917 1.00 98.12 185 PHE A O 1
ATOM 1465 N N . PHE A 1 186 ? -11.581 4.327 -4.921 1.00 98.00 186 PHE A N 1
ATOM 1466 C CA . PHE A 1 186 ? -12.306 3.635 -3.855 1.00 98.00 186 PHE A CA 1
ATOM 1467 C C . PHE A 1 186 ? -11.439 3.460 -2.607 1.00 98.00 186 PHE A C 1
ATOM 1469 O O . PHE A 1 186 ? -11.903 3.740 -1.500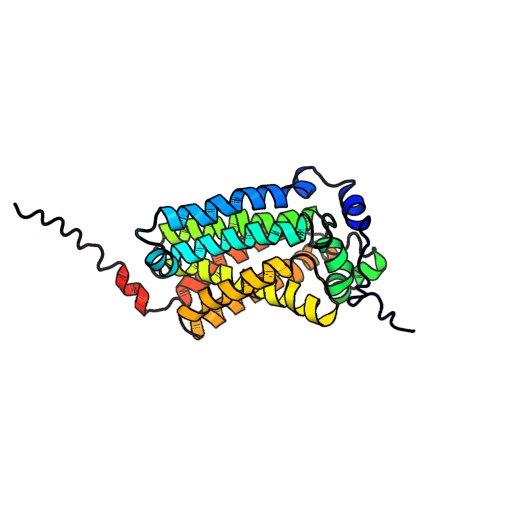 1.00 98.00 186 PHE A O 1
ATOM 1476 N N . MET A 1 187 ? -10.177 3.054 -2.785 1.00 98.31 187 MET A N 1
ATOM 1477 C CA . MET A 1 187 ? -9.216 2.883 -1.694 1.00 98.31 187 MET A CA 1
ATOM 1478 C C . MET A 1 187 ? -8.971 4.201 -0.947 1.00 98.31 187 MET A C 1
ATOM 1480 O O . MET A 1 187 ? -9.023 4.230 0.281 1.00 98.31 187 MET A O 1
ATOM 1484 N N . PHE A 1 188 ? -8.796 5.312 -1.662 1.00 98.56 188 PHE A N 1
ATOM 1485 C CA . PHE A 1 188 ? -8.659 6.640 -1.067 1.00 98.56 188 PHE A CA 1
ATOM 1486 C C . PHE A 1 188 ? -9.922 7.046 -0.303 1.00 98.56 188 PHE A C 1
ATOM 1488 O O . PHE A 1 188 ? -9.846 7.408 0.871 1.00 98.56 188 PHE A O 1
ATOM 1495 N N . SER A 1 189 ? -11.089 6.952 -0.948 1.00 98.25 189 SER A N 1
ATOM 1496 C CA . SER A 1 189 ? -12.357 7.394 -0.359 1.00 98.25 189 SER A CA 1
ATOM 1497 C C . SER A 1 189 ? -12.676 6.637 0.930 1.00 98.25 189 SER A C 1
ATOM 1499 O O . SER A 1 189 ? -12.990 7.247 1.957 1.00 98.25 189 SER A O 1
ATOM 1501 N N . PHE A 1 190 ? -12.550 5.308 0.903 1.00 98.12 190 PHE A N 1
ATOM 1502 C CA . PHE A 1 190 ? -12.801 4.484 2.080 1.00 98.12 190 PHE A CA 1
ATOM 1503 C C . PHE A 1 190 ? -11.707 4.658 3.139 1.00 98.12 190 PHE A C 1
ATOM 1505 O O . PHE A 1 190 ? -12.021 4.756 4.325 1.00 98.12 190 PHE A O 1
ATOM 1512 N N . GLY A 1 191 ? -10.441 4.771 2.735 1.00 98.31 191 GLY A N 1
ATOM 1513 C CA . GLY A 1 191 ? -9.328 4.981 3.656 1.00 98.31 191 GLY A CA 1
ATOM 1514 C C . GLY A 1 191 ? -9.433 6.289 4.433 1.00 98.31 191 GLY A C 1
ATOM 1515 O O . GLY A 1 191 ? -9.293 6.286 5.656 1.00 98.31 191 GLY A O 1
ATOM 1516 N N . ILE A 1 192 ? -9.779 7.393 3.763 1.00 98.50 192 ILE A N 1
ATOM 1517 C CA . ILE A 1 192 ? -10.037 8.682 4.421 1.00 98.50 192 ILE A CA 1
ATOM 1518 C C . ILE A 1 192 ? -11.189 8.557 5.421 1.00 98.50 192 ILE A C 1
ATOM 1520 O O . ILE A 1 192 ? -11.060 9.005 6.564 1.00 98.50 192 ILE A O 1
ATOM 1524 N N . PHE A 1 193 ? -12.295 7.913 5.039 1.00 97.88 193 PHE A N 1
ATOM 1525 C CA . PHE A 1 193 ? -13.395 7.623 5.964 1.00 97.88 193 PHE A CA 1
ATOM 1526 C C . PHE A 1 193 ? -12.917 6.819 7.190 1.00 97.88 193 PHE A C 1
ATOM 1528 O O . PHE A 1 193 ? -13.240 7.172 8.329 1.00 97.88 193 PHE A O 1
ATOM 1535 N N . ALA A 1 194 ? -12.118 5.772 6.973 1.00 97.62 194 ALA A N 1
ATOM 1536 C CA . ALA A 1 194 ? -11.660 4.859 8.015 1.00 97.62 194 ALA A CA 1
ATOM 1537 C C . ALA A 1 194 ? -10.715 5.525 9.029 1.00 97.62 194 ALA A C 1
ATOM 1539 O O . ALA A 1 194 ? -10.835 5.253 10.223 1.00 97.62 194 ALA A O 1
ATOM 1540 N N . ILE A 1 195 ? -9.814 6.415 8.599 1.00 97.94 195 ILE A N 1
ATOM 1541 C CA . ILE A 1 195 ? -8.843 7.056 9.508 1.00 97.94 195 ILE A CA 1
ATOM 1542 C C . ILE A 1 195 ? -9.395 8.314 10.198 1.00 97.94 195 ILE A C 1
ATOM 1544 O O . ILE A 1 195 ? -9.008 8.620 11.325 1.00 97.94 195 ILE A O 1
ATOM 1548 N N . THR A 1 196 ? -10.324 9.050 9.572 1.00 97.44 196 THR A N 1
ATOM 1549 C CA . THR A 1 196 ? -10.816 10.341 10.109 1.00 97.44 196 THR A CA 1
ATOM 1550 C C . THR A 1 196 ? -11.847 10.205 11.227 1.00 97.44 196 THR A C 1
ATOM 1552 O O . THR A 1 196 ? -11.928 11.067 12.107 1.00 97.44 196 THR A O 1
ATOM 1555 N N . ARG A 1 197 ? -12.591 9.097 11.268 1.00 94.75 197 ARG A N 1
ATOM 1556 C CA . ARG A 1 197 ? -13.590 8.785 12.311 1.00 94.75 197 ARG A CA 1
ATOM 1557 C C . ARG A 1 197 ? -13.029 8.681 13.736 1.00 94.75 197 ARG A C 1
ATOM 1559 O O . ARG A 1 197 ? -13.789 8.746 14.699 1.00 94.75 197 ARG A O 1
ATOM 1566 N N . CYS A 1 198 ? -11.717 8.512 13.877 1.00 92.31 198 CYS A N 1
ATOM 1567 C CA . CYS A 1 198 ? -11.018 8.382 15.157 1.00 92.31 198 CYS A CA 1
ATOM 1568 C C . CYS A 1 198 ? -10.425 9.713 15.653 1.00 92.31 198 CYS A C 1
ATOM 1570 O O . CYS A 1 198 ? -9.751 9.748 16.680 1.00 92.31 198 CYS A O 1
ATOM 1572 N N . GLY A 1 199 ? -10.714 10.816 14.958 1.00 95.06 199 GLY A N 1
ATOM 1573 C CA . GLY A 1 199 ? -10.248 12.155 15.297 1.00 95.06 199 GLY A CA 1
ATOM 1574 C C . GLY A 1 199 ? -9.069 12.608 14.437 1.00 95.06 199 GLY A C 1
ATOM 1575 O O . GLY A 1 199 ? -8.286 11.811 13.924 1.00 95.06 199 GLY A O 1
ATOM 1576 N N . ARG A 1 200 ? -8.937 13.933 14.289 1.00 96.56 200 ARG A N 1
ATOM 1577 C CA . ARG A 1 200 ? -7.954 14.557 13.387 1.00 96.56 200 ARG A CA 1
ATOM 1578 C C . ARG A 1 200 ? -6.508 14.189 13.727 1.00 96.56 200 ARG A C 1
ATOM 1580 O O . ARG A 1 200 ? -5.741 13.904 12.819 1.00 96.56 200 ARG A O 1
ATOM 1587 N N . GLY A 1 201 ? -6.150 14.165 15.014 1.00 97.19 201 GLY A N 1
ATOM 1588 C CA . GLY A 1 201 ? -4.788 13.833 15.451 1.00 97.19 201 GLY A CA 1
ATOM 1589 C C . GLY A 1 201 ? -4.365 12.418 15.044 1.00 97.19 201 GLY A C 1
ATOM 1590 O O . GLY A 1 201 ? -3.294 12.238 14.473 1.00 97.19 201 GLY A O 1
ATOM 1591 N N . PHE A 1 202 ? -5.242 11.431 15.250 1.00 97.50 202 PHE A N 1
ATOM 1592 C CA . PHE A 1 202 ? -4.974 10.051 14.844 1.00 97.50 202 PHE A CA 1
ATOM 1593 C C . PHE A 1 202 ? -4.936 9.891 13.318 1.00 97.50 202 PHE A C 1
ATOM 1595 O O . PHE A 1 202 ? -4.063 9.204 12.794 1.00 97.50 202 PHE A O 1
ATOM 1602 N N . ALA A 1 203 ? -5.824 10.575 12.588 1.00 98.38 203 ALA A N 1
ATOM 1603 C CA . ALA A 1 203 ? -5.799 10.576 11.126 1.00 98.38 203 ALA A CA 1
ATOM 1604 C C . ALA A 1 203 ? -4.465 11.109 10.576 1.00 98.38 203 ALA A C 1
ATOM 1606 O O . ALA A 1 203 ? -3.876 10.487 9.695 1.00 98.38 203 ALA A O 1
ATOM 1607 N N . VAL A 1 204 ? -3.953 12.215 11.132 1.00 98.44 204 VAL A N 1
ATOM 1608 C CA . VAL A 1 204 ? -2.630 12.756 10.776 1.00 98.44 204 VAL A CA 1
ATOM 1609 C C . VAL A 1 204 ? -1.532 11.736 11.067 1.00 98.44 204 VAL A C 1
ATOM 1611 O O . VAL A 1 204 ? -0.690 11.508 10.204 1.00 98.44 204 VAL A O 1
ATOM 1614 N N . ALA A 1 205 ? -1.566 11.071 12.226 1.00 98.44 205 ALA A N 1
ATOM 1615 C CA . ALA A 1 205 ? -0.603 10.021 12.553 1.00 98.44 205 ALA A CA 1
ATOM 1616 C C . ALA A 1 205 ? -0.633 8.872 11.526 1.00 98.44 205 ALA A C 1
ATOM 1618 O O . ALA A 1 205 ? 0.420 8.432 11.072 1.00 98.44 205 ALA A O 1
ATOM 1619 N N . CYS A 1 206 ? -1.818 8.440 11.080 1.00 98.56 206 CYS A N 1
ATOM 1620 C CA . CYS A 1 206 ? -1.948 7.428 10.027 1.00 98.56 206 CYS A CA 1
ATOM 1621 C C . CYS A 1 206 ? -1.319 7.897 8.703 1.00 98.56 206 CYS A C 1
ATOM 1623 O O . CYS A 1 206 ? -0.551 7.155 8.095 1.00 98.56 206 CYS A O 1
ATOM 1625 N N . ILE A 1 207 ? -1.591 9.130 8.265 1.00 98.69 207 ILE A N 1
ATOM 1626 C CA . ILE A 1 207 ? -0.993 9.682 7.037 1.00 98.69 207 ILE A CA 1
ATOM 1627 C C . ILE A 1 207 ? 0.530 9.778 7.155 1.00 98.69 207 ILE A C 1
ATOM 1629 O O . ILE A 1 207 ? 1.235 9.396 6.225 1.00 98.69 207 ILE A O 1
ATOM 1633 N N . VAL A 1 208 ? 1.050 10.227 8.300 1.00 98.62 208 VAL A N 1
ATOM 1634 C CA . VAL A 1 208 ? 2.497 10.272 8.558 1.00 98.62 208 VAL A CA 1
ATOM 1635 C C . VAL A 1 208 ? 3.106 8.870 8.490 1.00 98.62 208 VAL A C 1
ATOM 1637 O O . VAL A 1 208 ? 4.123 8.708 7.823 1.00 98.62 208 VAL A O 1
ATOM 1640 N N . ASN A 1 209 ? 2.472 7.853 9.087 1.00 98.44 209 ASN A N 1
ATOM 1641 C CA . ASN A 1 209 ? 2.893 6.451 8.949 1.00 98.44 209 ASN A CA 1
ATOM 1642 C C . ASN A 1 209 ? 2.964 6.029 7.471 1.00 98.44 209 ASN A C 1
ATOM 1644 O O . ASN A 1 209 ? 3.959 5.456 7.032 1.00 98.44 209 ASN A O 1
ATOM 1648 N N . GLY A 1 210 ? 1.943 6.379 6.683 1.00 98.25 210 GLY A N 1
ATOM 1649 C CA . GLY A 1 210 ? 1.920 6.109 5.248 1.00 98.25 210 GLY A CA 1
ATOM 1650 C C . GLY A 1 210 ? 3.059 6.783 4.481 1.00 98.25 210 GLY A C 1
ATOM 1651 O O . GLY A 1 210 ? 3.715 6.131 3.673 1.00 98.25 210 GLY A O 1
ATOM 1652 N N . ILE A 1 211 ? 3.333 8.062 4.754 1.00 98.38 211 ILE A N 1
ATOM 1653 C CA . ILE A 1 211 ? 4.441 8.808 4.137 1.00 98.38 211 ILE A CA 1
ATOM 1654 C C . ILE A 1 211 ? 5.784 8.179 4.514 1.00 98.38 211 ILE A C 1
ATOM 1656 O O . ILE A 1 211 ? 6.616 7.959 3.637 1.00 98.38 211 ILE A O 1
ATOM 1660 N N . LEU A 1 212 ? 5.993 7.869 5.798 1.00 98.25 212 LEU A N 1
ATOM 1661 C CA . LEU A 1 212 ? 7.234 7.263 6.281 1.00 98.25 212 LEU A CA 1
ATOM 1662 C C . LEU A 1 212 ? 7.504 5.923 5.605 1.00 98.25 212 LEU A C 1
ATOM 1664 O O . LEU A 1 212 ? 8.625 5.713 5.152 1.00 98.25 212 LEU A O 1
ATOM 1668 N N . LEU A 1 213 ? 6.490 5.060 5.472 1.00 97.25 213 LEU A N 1
ATOM 1669 C CA . LEU A 1 213 ? 6.635 3.802 4.745 1.00 97.25 213 LEU A CA 1
ATOM 1670 C C . LEU A 1 213 ? 7.129 4.055 3.321 1.00 97.25 213 LEU A C 1
ATOM 1672 O O . LEU A 1 213 ? 8.140 3.477 2.942 1.00 97.25 213 LEU A O 1
ATOM 1676 N N . HIS A 1 214 ? 6.486 4.950 2.563 1.00 96.25 214 HIS A N 1
ATOM 1677 C CA . HIS A 1 214 ? 6.882 5.212 1.175 1.00 96.25 214 HIS A CA 1
ATOM 1678 C C . HIS A 1 214 ? 8.290 5.809 1.069 1.00 96.25 214 HIS A C 1
ATOM 1680 O O . HIS A 1 214 ? 9.066 5.412 0.203 1.00 96.25 214 HIS A O 1
ATOM 1686 N N . VAL A 1 215 ? 8.654 6.736 1.958 1.00 95.56 215 VAL A N 1
ATOM 1687 C CA . VAL A 1 215 ? 10.013 7.295 1.998 1.00 95.56 215 VAL A CA 1
ATOM 1688 C C . VAL A 1 215 ? 11.033 6.199 2.309 1.00 95.56 215 VAL A C 1
ATOM 1690 O O . VAL A 1 215 ? 12.069 6.119 1.652 1.00 95.56 215 VAL A O 1
ATOM 1693 N N . ILE A 1 216 ? 10.754 5.328 3.276 1.00 96.75 216 ILE A N 1
ATOM 1694 C CA . ILE A 1 216 ? 11.691 4.278 3.679 1.00 96.75 216 ILE A CA 1
ATOM 1695 C C . ILE A 1 216 ? 11.813 3.198 2.601 1.00 96.75 216 ILE A C 1
ATOM 1697 O O . ILE A 1 216 ? 12.930 2.803 2.281 1.00 96.75 216 ILE A O 1
ATOM 1701 N N . THR A 1 217 ? 10.716 2.725 2.013 1.00 94.31 217 THR A N 1
ATOM 1702 C CA . THR A 1 217 ? 10.767 1.642 1.022 1.00 94.31 217 THR A CA 1
ATOM 1703 C C . THR A 1 217 ? 11.201 2.151 -0.351 1.00 94.31 217 THR A C 1
ATOM 1705 O O . THR A 1 217 ? 12.173 1.641 -0.906 1.00 94.31 217 THR A O 1
ATOM 1708 N N . PHE A 1 218 ? 10.550 3.189 -0.883 1.00 89.69 218 PHE A N 1
ATOM 1709 C CA . PHE A 1 218 ? 10.805 3.664 -2.244 1.00 89.69 218 PHE A CA 1
ATOM 1710 C C . PHE A 1 218 ? 11.979 4.628 -2.340 1.00 89.69 218 PHE A C 1
ATOM 1712 O O . PHE A 1 218 ? 12.747 4.524 -3.288 1.00 89.69 218 PHE A O 1
ATOM 1719 N N . ALA A 1 219 ? 12.154 5.564 -1.403 1.00 89.88 219 ALA A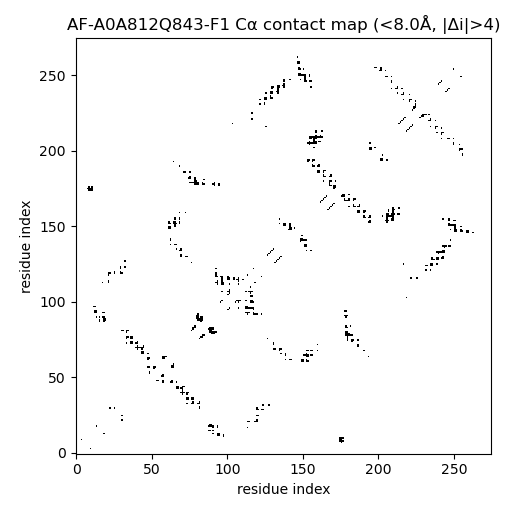 N 1
ATOM 1720 C CA . ALA A 1 219 ? 13.296 6.474 -1.489 1.00 89.88 219 ALA A CA 1
ATOM 1721 C C . ALA A 1 219 ? 14.558 5.804 -0.933 1.00 89.88 219 ALA A C 1
ATOM 1723 O O . ALA A 1 219 ? 15.536 5.643 -1.659 1.00 89.88 219 ALA A O 1
ATOM 1724 N N . ILE A 1 220 ? 14.548 5.373 0.329 1.00 93.44 220 ILE A N 1
ATOM 1725 C CA . ILE A 1 220 ? 15.746 4.815 0.972 1.00 93.44 220 ILE A CA 1
ATOM 1726 C C . ILE A 1 220 ? 16.041 3.405 0.446 1.00 93.44 220 ILE A C 1
ATOM 1728 O O . ILE A 1 220 ? 17.144 3.165 -0.039 1.00 93.44 220 ILE A O 1
ATOM 1732 N N . GLY A 1 221 ? 15.067 2.494 0.491 1.00 94.25 221 GLY A N 1
ATOM 1733 C CA . GLY A 1 221 ? 15.237 1.088 0.113 1.00 94.25 221 GLY A CA 1
ATOM 1734 C C . GLY A 1 221 ? 15.728 0.908 -1.322 1.00 94.25 221 GLY A C 1
ATOM 1735 O O . GLY A 1 221 ? 16.735 0.240 -1.543 1.00 94.25 221 GLY A O 1
ATOM 1736 N N . MET A 1 222 ? 15.098 1.580 -2.286 1.00 90.81 222 MET A N 1
ATOM 1737 C CA . MET A 1 222 ? 15.544 1.518 -3.683 1.00 90.81 222 MET A CA 1
ATOM 1738 C C . MET A 1 222 ? 16.940 2.132 -3.861 1.00 90.81 222 MET A C 1
ATOM 1740 O O . MET A 1 222 ? 17.765 1.561 -4.563 1.00 90.81 222 MET A O 1
ATOM 1744 N N . ASN A 1 223 ? 17.274 3.253 -3.203 1.00 90.38 223 ASN A N 1
ATOM 1745 C CA . ASN A 1 223 ? 18.638 3.798 -3.290 1.00 90.38 223 ASN A CA 1
ATOM 1746 C C . ASN A 1 223 ? 19.685 2.846 -2.679 1.00 90.38 223 ASN A C 1
ATOM 1748 O O . ASN A 1 223 ? 20.792 2.766 -3.208 1.00 90.38 223 ASN A O 1
ATOM 1752 N N . LEU A 1 224 ? 19.360 2.104 -1.615 1.00 93.56 224 LEU A N 1
ATOM 1753 C CA . LEU A 1 224 ? 20.258 1.079 -1.070 1.00 93.56 224 LEU A CA 1
ATOM 1754 C C . LEU A 1 224 ? 20.526 -0.029 -2.094 1.00 93.56 224 LEU A C 1
ATOM 1756 O O . LEU A 1 224 ? 21.675 -0.422 -2.282 1.00 93.56 224 LEU A O 1
ATOM 1760 N N . ILE A 1 225 ? 19.493 -0.487 -2.797 1.00 91.75 225 ILE A N 1
ATOM 1761 C CA . ILE A 1 225 ? 19.629 -1.523 -3.826 1.00 91.75 225 ILE A CA 1
ATOM 1762 C C . ILE A 1 225 ? 20.422 -0.979 -5.023 1.00 91.75 225 ILE A C 1
ATOM 1764 O O . ILE A 1 225 ? 21.481 -1.504 -5.352 1.00 91.75 225 ILE A O 1
ATOM 1768 N N . PHE A 1 226 ? 19.988 0.135 -5.616 1.00 86.75 226 PHE A N 1
ATOM 1769 C CA . PHE A 1 226 ? 20.561 0.638 -6.870 1.00 86.75 226 PHE A CA 1
ATOM 1770 C C . PHE A 1 226 ? 21.907 1.344 -6.730 1.00 86.75 226 PHE A C 1
ATOM 1772 O O . PHE A 1 226 ? 22.718 1.293 -7.652 1.00 86.75 226 PHE A O 1
ATOM 1779 N N . LYS A 1 227 ? 22.152 2.052 -5.621 1.00 87.19 227 LYS A N 1
ATOM 1780 C CA . LYS A 1 227 ? 23.377 2.857 -5.449 1.00 87.19 227 LYS A CA 1
ATOM 1781 C C . LYS A 1 227 ? 24.379 2.211 -4.513 1.00 87.19 227 LYS A C 1
ATOM 1783 O O . LYS A 1 227 ? 25.576 2.421 -4.685 1.00 87.19 227 LYS A O 1
ATOM 1788 N N . ALA A 1 228 ? 23.904 1.447 -3.532 1.00 91.44 228 ALA A N 1
ATOM 1789 C CA . ALA A 1 228 ? 24.767 0.767 -2.573 1.00 91.44 228 ALA A CA 1
ATOM 1790 C C . ALA A 1 228 ? 24.894 -0.745 -2.831 1.00 91.44 228 ALA A C 1
ATOM 1792 O O . ALA A 1 228 ? 25.625 -1.402 -2.095 1.00 91.44 228 ALA A O 1
ATOM 1793 N N . ASN A 1 229 ? 24.251 -1.284 -3.878 1.00 92.19 229 ASN A N 1
ATOM 1794 C CA . ASN A 1 229 ? 24.269 -2.708 -4.241 1.00 92.19 229 ASN A CA 1
ATOM 1795 C C . ASN A 1 229 ? 23.818 -3.632 -3.099 1.00 92.19 229 ASN A C 1
ATOM 1797 O O . ASN A 1 229 ? 24.385 -4.706 -2.891 1.00 92.19 229 ASN A O 1
ATOM 1801 N N . PHE A 1 230 ? 22.827 -3.201 -2.316 1.00 96.12 230 PHE A N 1
ATOM 1802 C CA . PHE A 1 230 ? 22.216 -4.066 -1.310 1.00 96.12 230 PHE A CA 1
ATOM 1803 C C . PHE A 1 230 ? 21.345 -5.137 -1.988 1.00 96.12 230 PHE A C 1
ATOM 1805 O O . PHE A 1 230 ? 20.792 -4.874 -3.056 1.00 96.12 230 PHE A O 1
ATOM 1812 N N . PRO A 1 231 ? 21.170 -6.318 -1.366 1.00 95.62 231 PRO A N 1
ATOM 1813 C CA . PRO A 1 231 ? 20.259 -7.342 -1.875 1.00 95.62 231 PRO A CA 1
ATOM 1814 C C . PRO A 1 231 ? 18.816 -6.826 -1.951 1.00 95.62 231 PRO A C 1
ATOM 1816 O O . PRO A 1 231 ? 18.395 -6.044 -1.091 1.00 95.62 231 PRO A O 1
ATOM 1819 N N . GLU A 1 232 ? 18.041 -7.285 -2.934 1.00 92.06 232 GLU A N 1
ATOM 1820 C CA . GLU A 1 232 ? 16.644 -6.869 -3.128 1.00 92.06 232 GLU A CA 1
ATOM 1821 C C . GLU A 1 232 ? 15.759 -7.211 -1.923 1.00 92.06 232 GLU A C 1
ATOM 1823 O O . GLU A 1 232 ? 14.836 -6.465 -1.593 1.00 92.06 232 GLU A O 1
ATOM 1828 N N . GLU A 1 233 ? 16.088 -8.272 -1.185 1.00 95.44 233 GLU A N 1
ATOM 1829 C CA . GLU A 1 233 ? 15.421 -8.679 0.055 1.00 95.44 233 GLU A CA 1
ATOM 1830 C C . GLU A 1 233 ? 15.451 -7.575 1.122 1.00 95.44 233 GLU A C 1
ATOM 1832 O O . GLU A 1 233 ? 14.596 -7.543 2.012 1.00 95.44 233 GLU A O 1
ATOM 1837 N N . THR A 1 234 ? 16.377 -6.617 1.012 1.00 96.69 234 THR A N 1
ATOM 1838 C CA . THR A 1 234 ? 16.404 -5.416 1.856 1.00 96.69 234 THR A CA 1
ATOM 1839 C C . THR A 1 234 ? 15.064 -4.684 1.803 1.00 96.69 234 THR A C 1
ATOM 1841 O O . THR A 1 234 ? 14.559 -4.265 2.848 1.00 96.69 234 THR A O 1
ATOM 1844 N N . ILE A 1 235 ? 14.438 -4.562 0.625 1.00 96.19 235 ILE A N 1
ATOM 1845 C CA . ILE A 1 235 ? 13.152 -3.864 0.513 1.00 96.19 235 ILE A CA 1
ATOM 1846 C C . ILE A 1 235 ? 12.010 -4.663 1.134 1.00 96.19 235 ILE A C 1
ATOM 1848 O O . ILE A 1 235 ? 11.103 -4.062 1.709 1.00 96.19 235 ILE A O 1
ATOM 1852 N N . ALA A 1 236 ? 12.069 -5.996 1.088 1.00 96.75 236 ALA A N 1
ATOM 1853 C CA . ALA A 1 236 ? 11.096 -6.864 1.743 1.00 96.75 236 ALA A CA 1
ATOM 1854 C C . ALA A 1 236 ? 11.159 -6.699 3.271 1.00 96.75 236 ALA A C 1
ATOM 1856 O O . ALA A 1 236 ? 10.128 -6.518 3.923 1.00 96.75 236 ALA A O 1
ATOM 1857 N N . VAL A 1 237 ? 12.366 -6.656 3.847 1.00 97.88 237 VAL A N 1
ATOM 1858 C CA . VAL A 1 237 ? 12.562 -6.411 5.287 1.00 97.88 237 VAL A CA 1
ATOM 1859 C C . VAL A 1 237 ? 12.045 -5.027 5.685 1.00 97.88 237 VAL A C 1
ATOM 1861 O O . VAL A 1 237 ? 11.249 -4.916 6.620 1.00 97.88 237 VAL A O 1
ATOM 1864 N N . LEU A 1 238 ? 12.443 -3.973 4.963 1.00 98.12 238 LEU A N 1
ATOM 1865 C CA . LEU A 1 238 ? 11.967 -2.607 5.218 1.00 98.12 238 LEU A CA 1
ATOM 1866 C C . LEU A 1 238 ? 10.443 -2.504 5.096 1.00 98.12 238 LEU A C 1
ATOM 1868 O O . LEU A 1 238 ? 9.805 -1.844 5.918 1.00 98.12 238 LEU A O 1
ATOM 1872 N N . SER A 1 239 ? 9.867 -3.199 4.115 1.00 97.88 239 SER A N 1
ATOM 1873 C CA . SER A 1 239 ? 8.425 -3.292 3.907 1.00 97.88 239 SER A CA 1
ATOM 1874 C C . SER A 1 239 ? 7.730 -3.862 5.134 1.00 97.88 239 SER A C 1
ATOM 1876 O O . SER A 1 239 ? 6.838 -3.201 5.660 1.00 97.88 239 SER A O 1
ATOM 1878 N N . VAL A 1 240 ? 8.160 -5.017 5.657 1.00 98.31 240 VAL A N 1
ATOM 1879 C CA . VAL A 1 240 ? 7.561 -5.623 6.865 1.00 98.31 240 VAL A CA 1
ATOM 1880 C C . VAL A 1 240 ? 7.720 -4.721 8.089 1.00 98.31 240 VAL A C 1
ATOM 1882 O O . VAL A 1 240 ? 6.756 -4.526 8.827 1.00 98.31 240 VAL A O 1
ATOM 1885 N N . LEU A 1 241 ? 8.898 -4.127 8.300 1.00 98.25 241 LEU A N 1
ATOM 1886 C CA . LEU A 1 241 ? 9.140 -3.223 9.433 1.00 98.25 241 LEU A CA 1
ATOM 1887 C C . LEU A 1 241 ? 8.205 -2.001 9.414 1.00 98.25 241 LEU A C 1
ATOM 1889 O O . LEU A 1 241 ? 7.648 -1.623 10.449 1.00 98.25 241 LEU A O 1
ATOM 1893 N N . CYS A 1 242 ? 8.002 -1.401 8.241 1.00 98.31 242 CYS A N 1
ATOM 1894 C CA . CYS A 1 242 ? 7.164 -0.211 8.092 1.00 98.31 242 CYS A CA 1
ATOM 1895 C C . CYS A 1 242 ? 5.666 -0.526 8.060 1.00 98.31 242 CYS A C 1
ATOM 1897 O O . CYS A 1 242 ? 4.861 0.352 8.342 1.00 98.31 242 CYS A O 1
ATOM 1899 N N . SER A 1 243 ? 5.281 -1.748 7.701 1.00 98.56 243 SER A N 1
ATOM 1900 C CA . SER A 1 243 ? 3.877 -2.156 7.558 1.00 98.56 243 SER A CA 1
ATOM 1901 C C . SER A 1 243 ? 3.356 -3.015 8.708 1.00 98.56 243 SER A C 1
ATOM 1903 O O . SER A 1 243 ? 2.186 -3.383 8.671 1.00 98.56 243 SER A O 1
ATOM 1905 N N . CYS A 1 244 ? 4.180 -3.311 9.725 1.00 98.62 244 CYS A N 1
ATOM 1906 C CA . CYS A 1 244 ? 3.752 -4.024 10.931 1.00 98.62 244 CYS A CA 1
ATOM 1907 C C . CYS A 1 244 ? 4.227 -3.390 12.254 1.00 98.62 244 CYS A C 1
ATOM 1909 O O . CYS A 1 244 ? 3.400 -2.759 12.925 1.00 98.62 244 CYS A O 1
ATOM 1911 N N . PRO A 1 245 ? 5.515 -3.453 12.651 1.00 98.56 245 PRO A N 1
ATOM 1912 C CA . PRO A 1 245 ? 5.981 -2.808 13.880 1.00 98.56 245 PRO A CA 1
ATOM 1913 C C . PRO A 1 245 ? 5.646 -1.314 13.972 1.00 98.56 245 PRO A C 1
ATOM 1915 O O . PRO A 1 245 ? 5.249 -0.836 15.035 1.00 98.56 245 PRO A O 1
ATOM 1918 N N . MET A 1 246 ? 5.778 -0.570 12.869 1.00 98.56 246 MET A N 1
ATOM 1919 C CA . MET A 1 246 ? 5.512 0.871 12.860 1.00 98.56 246 MET A CA 1
ATOM 1920 C C . MET A 1 246 ? 4.017 1.205 13.065 1.00 98.56 246 MET A C 1
ATOM 1922 O O . MET A 1 246 ? 3.726 1.974 13.982 1.00 98.56 246 MET A O 1
ATOM 1926 N N . PRO A 1 247 ? 3.052 0.592 12.349 1.00 98.62 247 PRO A N 1
ATOM 1927 C CA . PRO A 1 247 ? 1.625 0.711 12.650 1.00 98.62 247 PRO A CA 1
ATOM 1928 C C . PRO A 1 247 ? 1.263 0.390 14.102 1.00 98.62 247 PRO A C 1
ATOM 1930 O O . PRO A 1 247 ? 0.486 1.121 14.715 1.00 98.62 247 PRO A O 1
ATOM 1933 N N . LEU A 1 248 ? 1.849 -0.666 14.679 1.00 98.62 248 LEU A N 1
ATOM 1934 C CA . LEU A 1 248 ? 1.633 -1.032 16.085 1.00 98.62 248 LEU A CA 1
ATOM 1935 C C . LEU A 1 248 ? 2.152 0.054 17.037 1.00 98.62 248 LEU A C 1
ATOM 1937 O O . LEU A 1 248 ? 1.466 0.418 17.995 1.00 98.62 248 LEU A O 1
ATOM 1941 N N . LEU A 1 249 ? 3.334 0.611 16.761 1.00 98.50 249 LEU A N 1
ATOM 1942 C CA . LEU A 1 249 ? 3.893 1.727 17.522 1.00 98.50 249 LEU A CA 1
ATOM 1943 C C . LEU A 1 249 ? 3.006 2.976 17.423 1.00 98.50 249 LEU A C 1
ATOM 1945 O O . LEU A 1 249 ? 2.716 3.606 18.439 1.00 98.50 249 LEU A O 1
ATOM 1949 N N . PHE A 1 250 ? 2.543 3.322 16.222 1.00 98.38 250 PHE A N 1
ATOM 1950 C CA . PHE A 1 250 ? 1.662 4.470 16.008 1.00 98.38 250 PHE A CA 1
ATOM 1951 C C . PHE A 1 250 ? 0.323 4.292 16.725 1.00 98.38 250 PHE A C 1
ATOM 1953 O O . PHE A 1 250 ? -0.146 5.222 17.379 1.00 98.38 250 PHE A O 1
ATOM 1960 N N . ALA A 1 251 ? -0.264 3.098 16.674 1.00 97.69 251 ALA A N 1
ATOM 1961 C CA . ALA A 1 251 ? -1.478 2.787 17.415 1.00 97.69 251 ALA A CA 1
ATOM 1962 C C . ALA A 1 251 ? -1.266 2.962 18.924 1.00 97.69 251 ALA A C 1
ATOM 1964 O O . ALA A 1 251 ? -2.024 3.681 19.565 1.00 97.69 251 ALA A O 1
ATOM 1965 N N . ARG A 1 252 ? -0.178 2.421 19.483 1.00 97.25 252 ARG A N 1
ATOM 1966 C CA . ARG A 1 252 ? 0.156 2.596 20.905 1.00 97.25 252 ARG A CA 1
ATOM 1967 C C . ARG A 1 252 ? 0.272 4.066 21.320 1.00 97.25 252 ARG A C 1
ATOM 1969 O O . ARG A 1 252 ? -0.147 4.421 22.415 1.00 97.25 252 ARG A O 1
ATOM 1976 N N . LEU A 1 253 ? 0.886 4.902 20.484 1.00 97.38 253 LEU A N 1
ATOM 1977 C CA . LEU A 1 253 ? 1.172 6.300 20.821 1.00 97.38 253 LEU A CA 1
ATOM 1978 C C . LEU A 1 253 ? -0.012 7.243 20.574 1.00 97.38 253 LEU A C 1
ATOM 1980 O O . LEU A 1 253 ? -0.144 8.248 21.272 1.00 97.38 253 LEU A O 1
ATOM 1984 N N . PHE A 1 254 ? -0.845 6.950 19.574 1.00 97.44 254 PHE A N 1
ATOM 1985 C CA . PHE A 1 254 ? -1.832 7.899 19.054 1.00 97.44 254 PHE A CA 1
ATOM 1986 C C . PHE A 1 254 ? -3.277 7.389 19.076 1.00 97.44 254 PHE A C 1
ATOM 1988 O O . PHE A 1 254 ? -4.173 8.160 18.716 1.00 97.44 254 PHE A O 1
ATOM 1995 N N . ALA A 1 255 ? -3.535 6.136 19.476 1.00 96.00 255 ALA A N 1
ATOM 1996 C CA . ALA A 1 255 ? -4.895 5.607 19.537 1.00 96.00 255 ALA A CA 1
ATOM 1997 C C . ALA A 1 255 ? -5.805 6.496 20.409 1.00 96.00 255 ALA A C 1
ATOM 1999 O O . ALA A 1 255 ? -5.368 7.069 21.415 1.00 96.00 255 ALA A O 1
ATOM 2000 N N . PRO A 1 256 ? -7.093 6.647 20.053 1.00 93.56 256 PRO A N 1
ATOM 2001 C CA . PRO A 1 256 ? -7.970 7.530 20.803 1.00 93.56 256 PRO A CA 1
ATOM 2002 C C . PRO A 1 256 ? -8.304 6.934 22.180 1.00 93.56 256 PRO A C 1
ATOM 2004 O O . PRO A 1 256 ? -8.972 5.906 22.272 1.00 93.56 256 PRO A O 1
ATOM 2007 N N . LYS A 1 257 ? -7.951 7.654 23.254 1.00 87.88 257 LYS A N 1
ATOM 2008 C CA . LYS A 1 257 ? -8.172 7.256 24.666 1.00 87.88 257 LYS A CA 1
ATOM 2009 C C . LYS A 1 257 ? -9.597 6.820 25.013 1.00 87.88 257 LYS A C 1
ATOM 2011 O O . LYS A 1 257 ? -9.811 6.058 25.946 1.00 87.88 257 LYS A O 1
ATOM 2016 N N . LYS A 1 258 ? -10.600 7.300 24.267 1.00 79.19 258 LYS A N 1
ATOM 2017 C CA . LYS A 1 258 ? -12.009 6.920 24.463 1.00 79.19 258 LYS A CA 1
ATOM 2018 C C . LYS A 1 258 ? -12.232 5.401 24.350 1.00 79.19 258 LYS A C 1
ATOM 2020 O O . LYS A 1 258 ? -13.203 4.910 24.913 1.00 79.19 258 LYS A O 1
ATOM 2025 N N . TYR A 1 259 ? -11.359 4.686 23.642 1.00 68.69 259 TYR A N 1
ATOM 2026 C CA . TYR A 1 259 ? -11.498 3.254 23.382 1.00 68.69 259 TYR A CA 1
ATOM 2027 C C . TYR A 1 259 ? -10.605 2.370 24.264 1.00 68.69 259 TYR A C 1
ATOM 2029 O O . TYR A 1 259 ? -10.782 1.161 24.234 1.00 68.69 259 TYR A O 1
ATOM 2037 N N . GLU A 1 260 ? -9.724 2.943 25.096 1.00 62.88 260 GLU A N 1
ATOM 2038 C CA . GLU A 1 260 ? -8.937 2.176 26.083 1.00 62.88 260 GLU A CA 1
ATOM 2039 C C . GLU A 1 260 ? -9.822 1.558 27.178 1.00 62.88 260 GLU A C 1
ATOM 2041 O O . GLU A 1 260 ? -9.443 0.573 27.790 1.00 62.88 260 GLU A O 1
ATOM 2046 N N . LYS A 1 261 ? -11.020 2.113 27.412 1.00 54.66 261 LYS A N 1
ATOM 2047 C CA . LYS A 1 261 ? -11.936 1.680 28.483 1.00 54.66 261 LYS A CA 1
ATOM 2048 C C . LYS A 1 261 ? -12.947 0.601 28.083 1.00 54.66 261 LYS A C 1
ATOM 2050 O O . LYS A 1 261 ? -13.786 0.253 28.903 1.00 54.66 261 LYS A O 1
ATOM 2055 N N . LEU A 1 262 ? -12.945 0.145 26.829 1.00 51.38 262 LEU A N 1
ATOM 2056 C CA . LEU A 1 262 ? -13.928 -0.841 26.359 1.00 51.38 262 LEU A CA 1
ATOM 2057 C C . LEU A 1 262 ? -13.557 -2.284 26.729 1.00 51.38 262 LEU A C 1
ATOM 2059 O O . LEU A 1 262 ? -14.454 -3.110 26.817 1.00 51.38 262 LEU A O 1
ATOM 2063 N N . GLU A 1 263 ? -12.278 -2.579 26.982 1.00 50.91 263 GLU A N 1
ATOM 2064 C CA . GLU A 1 263 ? -11.849 -3.925 27.400 1.00 50.91 263 GLU A CA 1
ATOM 2065 C C . GLU A 1 263 ? -12.152 -4.223 28.874 1.00 50.91 263 GLU A C 1
ATOM 2067 O O . GLU A 1 263 ? -12.397 -5.373 29.214 1.00 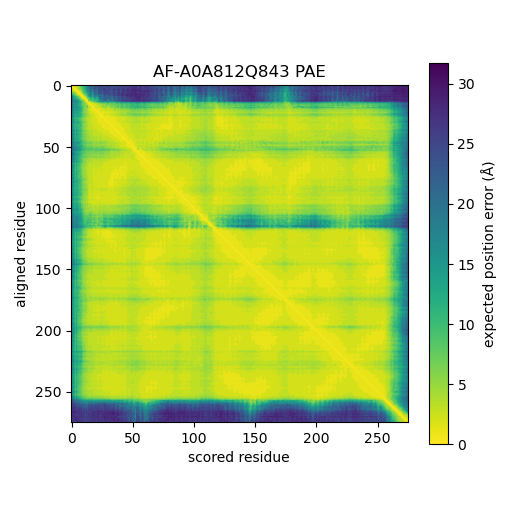50.91 263 GLU A O 1
ATOM 2072 N N . ASP A 1 264 ? -12.254 -3.202 29.731 1.00 48.44 264 ASP A N 1
ATOM 2073 C CA . ASP A 1 264 ? -12.586 -3.392 31.154 1.00 48.44 264 ASP A CA 1
ATOM 2074 C C . ASP A 1 264 ? -14.083 -3.680 31.406 1.00 48.44 264 ASP A C 1
ATOM 2076 O O . ASP A 1 264 ? -14.485 -3.874 32.551 1.00 48.44 264 ASP A O 1
ATOM 2080 N N . SER A 1 265 ? -14.934 -3.675 30.369 1.00 47.31 265 SER A N 1
ATOM 2081 C CA . SER A 1 265 ? -16.391 -3.853 30.518 1.00 47.31 265 SER A CA 1
ATOM 2082 C C . SER A 1 265 ? -16.966 -5.136 29.915 1.00 47.31 265 SER A C 1
ATOM 2084 O O . SER A 1 265 ? -18.160 -5.375 30.072 1.00 47.31 265 SER A O 1
ATOM 2086 N N . ASP A 1 266 ? -16.160 -5.967 29.249 1.00 48.41 266 ASP A N 1
ATOM 2087 C CA . ASP A 1 266 ? -16.640 -7.229 28.656 1.00 48.41 266 ASP A CA 1
ATOM 2088 C C . ASP A 1 266 ? -16.658 -8.412 29.654 1.00 48.41 266 ASP A C 1
ATOM 2090 O O . ASP A 1 266 ? -17.036 -9.522 29.281 1.00 48.41 266 ASP A O 1
ATOM 2094 N N . ASP A 1 267 ? -16.373 -8.162 30.941 1.00 47.62 267 ASP A N 1
ATOM 2095 C CA . ASP A 1 267 ? -16.676 -9.089 32.050 1.00 47.62 267 ASP A CA 1
ATOM 2096 C C . ASP A 1 267 ? -18.178 -9.131 32.413 1.00 47.62 267 ASP A C 1
ATOM 2098 O O . ASP A 1 267 ? -18.600 -9.921 33.258 1.00 47.62 267 ASP A O 1
ATOM 2102 N N . ASP A 1 268 ? -19.031 -8.368 31.721 1.00 44.94 268 ASP A N 1
ATOM 2103 C CA . ASP A 1 268 ? -20.488 -8.541 31.770 1.00 44.94 268 ASP A CA 1
ATOM 2104 C C . ASP A 1 268 ? -20.943 -9.703 30.859 1.00 44.94 268 ASP A C 1
ATOM 2106 O O . ASP A 1 268 ? -21.908 -9.612 30.090 1.00 44.94 268 ASP A O 1
ATOM 2110 N N . THR A 1 269 ? -20.314 -10.875 31.014 1.00 45.97 269 THR A N 1
ATOM 2111 C CA . THR A 1 269 ? -20.937 -12.175 30.707 1.00 45.97 269 THR A CA 1
ATOM 2112 C C . THR A 1 269 ? -22.064 -12.470 31.699 1.00 45.97 269 THR A C 1
ATOM 2114 O O . THR A 1 269 ? -22.128 -13.545 32.298 1.00 45.97 269 THR A O 1
ATOM 2117 N N . GLY A 1 270 ? -22.990 -11.521 31.847 1.00 39.78 270 GLY A N 1
ATOM 2118 C CA . GLY A 1 270 ? -24.312 -11.711 32.412 1.00 39.78 270 GLY A CA 1
ATOM 2119 C C . GLY A 1 270 ? -25.125 -12.653 31.529 1.00 39.78 270 GLY A C 1
ATOM 2120 O O . GLY A 1 270 ? -26.114 -12.258 30.919 1.00 39.78 270 GLY A O 1
ATOM 2121 N N . TYR A 1 271 ? -24.721 -13.922 31.492 1.00 39.44 271 TYR A N 1
ATOM 2122 C CA . TYR A 1 271 ? -25.629 -15.050 31.372 1.00 39.44 271 TYR A CA 1
ATOM 2123 C C . TYR A 1 271 ? -26.418 -15.137 32.685 1.00 39.44 271 TYR A C 1
ATOM 2125 O O . TYR A 1 271 ? -26.244 -16.055 33.481 1.00 39.44 271 TYR A O 1
ATOM 2133 N N . SER A 1 272 ? -27.282 -14.155 32.941 1.00 37.94 272 SER A N 1
ATOM 2134 C CA . SER A 1 272 ? -28.442 -14.382 33.792 1.00 37.94 272 SER A CA 1
ATOM 2135 C C . SER A 1 272 ? -29.546 -14.942 32.903 1.00 37.94 272 SER A C 1
ATOM 2137 O O . SER A 1 272 ? -30.474 -14.252 32.481 1.00 37.94 272 SER A O 1
ATOM 2139 N N . GLU A 1 273 ? -29.434 -16.238 32.612 1.00 48.66 273 GLU A N 1
ATOM 2140 C CA . GLU A 1 273 ? -30.633 -17.031 32.375 1.00 48.66 273 GLU A CA 1
ATOM 2141 C C . GLU A 1 273 ? -31.490 -16.898 33.640 1.00 48.66 273 GLU A C 1
ATOM 2143 O O . GLU A 1 273 ? -31.115 -17.352 34.721 1.00 48.66 273 GLU A O 1
ATOM 2148 N N . SER A 1 274 ? -32.596 -16.167 33.524 1.00 42.56 274 SER A N 1
ATOM 2149 C CA . SER A 1 274 ? -33.669 -16.198 34.514 1.00 42.56 274 SER A CA 1
ATOM 2150 C C . SER A 1 274 ? -34.769 -17.132 33.989 1.00 42.56 274 SER A C 1
ATOM 2152 O O . SER A 1 274 ? -34.995 -17.148 32.777 1.00 42.56 274 SER A O 1
ATOM 2154 N N . PRO A 1 275 ? -35.361 -17.945 34.884 1.00 53.03 275 PRO A N 1
ATOM 2155 C CA . PRO A 1 275 ? -36.105 -19.171 34.570 1.00 53.03 275 PRO A CA 1
ATOM 2156 C C . PRO A 1 275 ? -37.436 -18.966 33.843 1.00 53.03 275 PRO A C 1
ATOM 2158 O O . PRO A 1 275 ? -38.080 -17.911 34.047 1.00 53.03 275 PRO A O 1
#

Organism: NCBI:txid878477

pLDDT: mean 88.31, std 15.8, range [37.03, 98.69]

Sequence (275 aa):
MAVDLATPFPNPVPTAQSGPDLLRNASWIEANWPYISTFMCPIFFLLPLALSKSPRRAIQNPYVLGWLAVAFYCWHQTEEHAYDLRGWRYAFVPNFNHGLGAFLFKECDKLGHFSCPLDPTLALHVNVFVVWVGFVATMLLAHYLGGPYAFAGLCNWGMSVVNAFGGHLVPFLIAGYNPGSFQSFFMFSFGIFAITRCGRGFAVACIVNGILLHVITFAIGMNLIFKANFPEETIAVLSVLCSCPMPLLFARLFAPKKYEKLEDSDDDTGYSESP

Radius of gyration: 20.27 Å; Cα contacts (8 Å, |Δi|>4): 437; chains: 1; bounding box: 61×40×66 Å

Solvent-accessible surface area (backbone atoms only — not comparable to full-atom values): 13732 Å² total; per-residue (Å²): 132,84,81,68,78,88,46,97,47,80,49,99,51,68,55,71,61,48,21,59,60,66,46,73,82,50,52,72,61,50,62,44,47,27,56,55,28,42,67,46,14,60,53,40,48,44,52,48,43,70,74,28,98,38,68,76,59,22,76,67,34,47,58,38,50,16,38,38,38,45,14,48,49,25,44,30,35,25,28,22,47,36,39,21,98,87,68,27,38,36,44,26,44,35,37,40,9,64,45,63,27,32,74,78,37,62,64,15,78,76,73,38,35,69,65,16,81,38,42,55,61,57,52,40,36,41,52,46,27,25,42,69,45,7,39,47,50,29,45,56,48,16,67,74,68,34,64,42,24,33,39,14,24,36,25,50,20,14,30,48,28,42,43,20,39,66,70,12,44,48,47,26,75,76,50,24,94,37,48,24,28,72,50,20,54,55,41,26,57,52,24,51,55,64,29,46,79,63,36,69,71,37,27,51,52,12,41,50,48,14,48,50,34,49,45,48,34,61,53,48,30,45,45,37,32,76,75,66,68,43,62,73,65,53,32,28,52,46,21,29,48,44,35,18,61,43,22,40,51,48,11,65,77,46,44,56,71,86,56,59,63,59,73,82,58,68,82,69,73,74,78,72,83,73,133

Mean predicted aligned error: 6.16 Å

Nearest PDB structures (foldseek):
  5ero-assembly1_C  TM=3.345E-01  e=5.882E+00  Diaporthe amygdali
  7f1q-assembly1_R  TM=2.203E-01  e=1.732E+00  Homo sapiens
  4n6h-assembly1_A  TM=2.040E-01  e=5.390E+00  Escherichia coli